Protein AF-A0A537VQS7-F1 (afdb_monomer_lite)

Foldseek 3Di:
DDDDPCQKDKDKDWDWAQDPPDHDIDIDIDIDMDGHADKAWDADAFDPDDQDQQCQQVVQQVLCLLQVFGDDDGSVLLVLQQVDKFACQQLCVQVVNDDLCCQAPPKDALLSSLQSQLVRLVVVVDPSSPSNSVSSNVVSVTGDRQQIAGLNLAEDEPPSDCVNRSGDMDGRSVVSQLSSCRSSDFDKGWGWGPRDDVQWPTKIKIKGFAGGWHIYMDHAPDPDHTKHTKMKMKMWTWGFDPPCDPNWGKIFIWIKIKTFSMKTWGWHDWAQDPPNVPTDTDIDMDGDDMDMDTADFDPCLRRYNVDDTPGDHDRGMDTPPDD

Radius of gyration: 26.55 Å; chains: 1; bounding box: 77×51×92 Å

pLDDT: mean 82.24, std 11.41, range [41.5, 97.06]

Structure (mmCIF, N/CA/C/O backbone):
data_AF-A0A537VQS7-F1
#
_entry.id   AF-A0A537VQS7-F1
#
loop_
_atom_site.group_PDB
_atom_site.id
_atom_site.type_symbol
_atom_site.label_atom_id
_atom_site.label_alt_id
_atom_site.label_comp_id
_atom_site.label_asym_id
_atom_site.label_entity_id
_atom_site.label_seq_id
_atom_site.pdbx_PDB_ins_code
_atom_site.Cartn_x
_atom_site.Cartn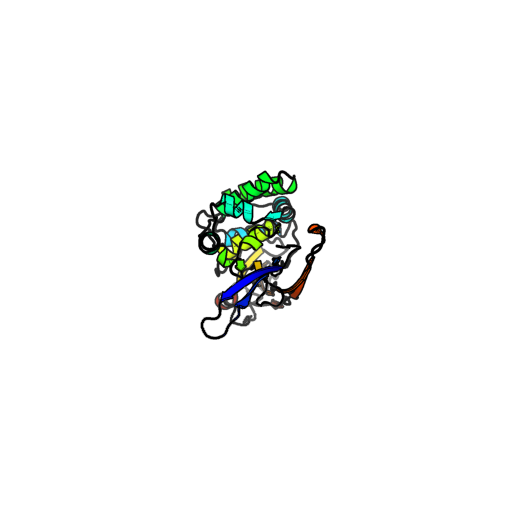_y
_atom_site.Cartn_z
_atom_site.occupancy
_atom_site.B_iso_or_equiv
_atom_site.auth_seq_id
_atom_site.auth_comp_id
_atom_site.auth_asym_id
_atom_site.auth_atom_id
_atom_site.pdbx_PDB_model_num
ATOM 1 N N . MET A 1 1 ? 4.568 -0.032 -19.272 1.00 55.72 1 MET A N 1
ATOM 2 C CA . MET A 1 1 ? 4.715 -0.941 -20.436 1.00 55.72 1 MET A CA 1
ATOM 3 C C . MET A 1 1 ? 5.999 -0.586 -21.154 1.00 55.72 1 MET A C 1
ATOM 5 O O . MET A 1 1 ? 6.224 0.598 -21.378 1.00 55.72 1 MET A O 1
ATOM 9 N N . ASN A 1 2 ? 6.822 -1.573 -21.506 1.00 57.06 2 ASN A N 1
ATOM 10 C CA . ASN A 1 2 ? 8.014 -1.351 -22.325 1.00 57.06 2 ASN A CA 1
ATOM 11 C C . ASN A 1 2 ? 7.746 -1.892 -23.741 1.00 57.06 2 ASN A C 1
ATOM 13 O O . ASN A 1 2 ? 7.703 -3.104 -23.936 1.00 57.06 2 ASN A O 1
ATOM 17 N N . CYS A 1 3 ? 7.482 -0.997 -24.697 1.00 57.28 3 CYS A N 1
ATOM 18 C CA . CYS A 1 3 ? 7.098 -1.335 -26.071 1.00 57.28 3 CYS A CA 1
ATOM 19 C C . CYS A 1 3 ? 8.111 -0.744 -27.065 1.00 57.28 3 CYS A C 1
ATOM 21 O O . CYS A 1 3 ? 8.304 0.470 -27.099 1.00 57.28 3 CYS A O 1
ATOM 23 N N . SER A 1 4 ? 8.720 -1.596 -27.898 1.00 57.72 4 SER A N 1
ATOM 24 C CA . SER A 1 4 ? 9.584 -1.216 -29.029 1.00 57.72 4 SER A CA 1
ATOM 25 C C . SER A 1 4 ? 8.985 -1.727 -30.344 1.00 57.72 4 SER A C 1
ATOM 27 O O . SER A 1 4 ? 8.456 -2.836 -30.389 1.00 57.72 4 SER A O 1
ATOM 29 N N . LEU A 1 5 ? 9.082 -0.933 -31.419 1.00 52.31 5 LEU A N 1
ATOM 30 C CA . LEU A 1 5 ? 8.568 -1.267 -32.760 1.00 52.31 5 LEU A CA 1
ATOM 31 C C . LEU A 1 5 ? 9.431 -2.262 -33.527 1.00 52.31 5 LEU A C 1
ATOM 33 O O . LEU A 1 5 ? 8.922 -3.037 -34.330 1.00 52.31 5 LEU A O 1
ATOM 37 N N . ALA A 1 6 ? 10.732 -2.258 -33.254 1.00 56.91 6 ALA A N 1
ATOM 38 C CA . ALA A 1 6 ? 11.608 -3.357 -33.605 1.00 56.91 6 ALA A CA 1
ATOM 39 C C . ALA A 1 6 ? 11.669 -4.265 -32.378 1.00 56.91 6 ALA A C 1
ATOM 41 O O . ALA A 1 6 ? 12.432 -4.022 -31.440 1.00 56.91 6 ALA A O 1
ATOM 42 N N . ASN A 1 7 ? 10.808 -5.279 -32.356 1.00 60.41 7 ASN A N 1
ATOM 43 C CA . ASN A 1 7 ? 10.817 -6.300 -31.315 1.00 60.41 7 ASN A CA 1
ATOM 44 C C . ASN A 1 7 ? 11.848 -7.396 -31.601 1.00 60.41 7 ASN A C 1
ATOM 46 O O . ASN A 1 7 ? 12.015 -8.282 -30.774 1.00 60.41 7 ASN A O 1
ATOM 50 N N . ALA A 1 8 ? 12.530 -7.349 -32.750 1.00 63.53 8 ALA A N 1
ATOM 51 C CA . ALA A 1 8 ? 13.651 -8.216 -33.057 1.00 63.53 8 ALA A CA 1
ATOM 52 C C . ALA A 1 8 ? 14.691 -7.515 -33.942 1.00 63.53 8 ALA A C 1
ATOM 54 O O . ALA A 1 8 ? 14.353 -6.865 -34.931 1.00 63.53 8 ALA A O 1
ATOM 55 N N . VAL A 1 9 ? 15.967 -7.694 -33.612 1.00 70.62 9 VAL A N 1
ATOM 56 C CA . VAL A 1 9 ? 17.112 -7.321 -34.445 1.00 70.62 9 VAL A CA 1
ATOM 57 C C . VAL A 1 9 ? 17.801 -8.607 -34.874 1.00 70.62 9 VAL A C 1
ATOM 59 O O . VAL A 1 9 ? 18.262 -9.377 -34.034 1.00 70.62 9 VAL A O 1
ATOM 62 N N . ARG A 1 10 ? 17.877 -8.846 -36.187 1.00 81.81 10 ARG A N 1
ATOM 63 C CA . ARG A 1 10 ? 18.637 -9.957 -36.768 1.00 81.81 10 ARG A CA 1
ATOM 64 C C . ARG A 1 10 ? 19.974 -9.437 -37.284 1.00 81.81 10 ARG A C 1
ATOM 66 O O . ARG A 1 10 ? 20.008 -8.638 -38.214 1.00 81.81 10 ARG A O 1
ATOM 73 N N . ILE A 1 11 ? 21.064 -9.951 -36.731 1.00 82.62 11 ILE A N 1
ATOM 74 C CA . ILE A 1 11 ? 22.419 -9.748 -37.242 1.00 82.62 11 ILE A CA 1
ATOM 75 C C . ILE A 1 11 ? 22.793 -10.988 -38.049 1.00 82.62 11 ILE A C 1
ATOM 77 O O . ILE A 1 11 ? 22.707 -12.109 -37.549 1.00 82.62 11 ILE A O 1
ATOM 81 N N . THR A 1 12 ? 23.197 -10.791 -39.302 1.00 88.62 12 THR A N 1
ATOM 82 C CA . THR A 1 12 ? 23.741 -11.856 -40.153 1.00 88.62 12 THR A CA 1
ATOM 83 C C . THR A 1 12 ? 25.203 -11.544 -40.416 1.00 88.62 12 THR A C 1
ATOM 85 O O . THR A 1 12 ? 25.507 -10.494 -40.977 1.00 88.62 12 THR A O 1
ATOM 88 N N . ALA A 1 13 ? 26.098 -12.434 -40.002 1.00 83.75 13 ALA A N 1
ATOM 89 C CA . ALA A 1 13 ? 27.517 -12.331 -40.296 1.00 83.75 13 ALA A CA 1
ATOM 90 C C . ALA A 1 13 ? 27.892 -13.405 -41.316 1.00 83.75 13 ALA A C 1
ATOM 92 O O . ALA A 1 13 ? 27.643 -14.595 -41.122 1.00 83.75 13 ALA A O 1
ATOM 93 N N . THR A 1 14 ? 28.491 -12.974 -42.418 1.00 86.38 14 THR A N 1
ATOM 94 C CA . THR A 1 14 ? 29.025 -13.854 -43.457 1.00 86.38 14 THR A CA 1
ATOM 95 C C . THR A 1 14 ? 30.540 -13.769 -43.447 1.00 86.38 14 THR A C 1
ATOM 97 O O . THR A 1 14 ? 31.100 -12.681 -43.549 1.00 86.38 14 THR A O 1
ATOM 100 N N . SER A 1 15 ? 31.196 -14.917 -43.346 1.00 83.81 15 SER A N 1
ATOM 101 C CA . SER A 1 15 ? 32.641 -15.060 -43.480 1.00 83.81 15 SER A CA 1
ATOM 102 C C . SER A 1 15 ? 32.955 -16.086 -44.563 1.00 83.81 15 SER A C 1
ATOM 104 O O . SER A 1 15 ? 32.100 -16.880 -44.957 1.00 83.81 15 SER A O 1
ATOM 106 N N . ARG A 1 16 ? 34.184 -16.074 -45.065 1.00 79.81 16 ARG A N 1
ATOM 107 C CA . ARG A 1 16 ? 34.671 -17.053 -46.032 1.00 79.81 16 ARG A CA 1
ATOM 108 C C . ARG A 1 16 ? 35.840 -17.791 -45.399 1.00 79.81 16 ARG A C 1
ATOM 110 O O . ARG A 1 16 ? 36.760 -17.153 -44.899 1.00 79.81 16 ARG A O 1
ATOM 117 N N . SER A 1 17 ? 35.776 -19.116 -45.392 1.00 77.25 17 SER A N 1
ATOM 118 C CA . SER A 1 17 ? 36.876 -19.967 -44.945 1.00 77.25 17 SER A CA 1
ATOM 119 C C . SER A 1 17 ? 37.419 -20.720 -46.149 1.00 77.25 17 SER A C 1
ATOM 121 O O . SER A 1 17 ? 36.660 -21.332 -46.908 1.00 77.25 17 SER A O 1
ATOM 123 N N . ASP A 1 18 ? 38.730 -20.638 -46.346 1.00 76.44 18 ASP A N 1
ATOM 124 C CA . ASP A 1 18 ? 39.403 -21.392 -47.395 1.00 76.44 18 ASP A CA 1
ATOM 125 C C . ASP A 1 18 ? 39.497 -22.863 -46.987 1.00 76.44 18 ASP A C 1
ATOM 127 O O . ASP A 1 18 ? 39.880 -23.193 -45.862 1.00 76.44 18 ASP A O 1
ATOM 131 N N . ASN A 1 19 ? 39.108 -23.762 -47.893 1.00 67.81 19 ASN A N 1
ATOM 132 C CA . ASN A 1 19 ? 39.183 -25.193 -47.633 1.00 67.81 19 ASN A CA 1
ATOM 133 C C . ASN A 1 19 ? 40.637 -25.659 -47.743 1.00 67.81 19 ASN A C 1
ATOM 135 O O . ASN A 1 19 ? 41.260 -25.545 -48.795 1.00 67.81 19 ASN A O 1
ATOM 139 N N . HIS A 1 20 ? 41.154 -26.282 -46.685 1.00 74.56 20 HIS A N 1
ATOM 140 C CA . HIS A 1 20 ? 42.503 -26.857 -46.695 1.00 74.56 20 HIS A CA 1
ATOM 141 C C . HIS A 1 20 ? 42.601 -28.227 -47.389 1.00 74.56 20 HIS A C 1
ATOM 143 O O . HIS A 1 20 ? 43.706 -28.690 -47.655 1.00 74.56 20 HIS A O 1
ATOM 149 N N . PHE A 1 21 ? 41.469 -28.872 -47.697 1.00 75.88 21 PHE A N 1
ATOM 150 C CA . PHE A 1 21 ? 41.436 -30.260 -48.185 1.00 75.88 21 PHE A CA 1
ATOM 151 C C . PHE A 1 21 ? 40.841 -30.434 -49.589 1.00 75.88 21 PHE A C 1
ATOM 153 O O . PHE A 1 21 ? 41.026 -31.485 -50.197 1.00 75.88 21 PHE A O 1
ATOM 160 N N . VAL A 1 22 ? 40.134 -29.430 -50.120 1.00 75.44 22 VAL A N 1
ATOM 161 C CA . VAL A 1 22 ? 39.510 -29.472 -51.454 1.00 75.44 22 VAL A CA 1
ATOM 162 C C . VAL A 1 22 ? 39.600 -28.076 -52.081 1.00 75.44 22 VAL A C 1
ATOM 164 O O . VAL A 1 22 ? 39.281 -27.113 -51.384 1.00 75.44 22 VAL A O 1
ATOM 167 N N . PRO A 1 23 ? 39.998 -27.920 -53.360 1.00 76.25 23 PRO A N 1
ATOM 168 C CA . PRO A 1 23 ? 40.075 -26.609 -54.000 1.00 76.25 23 PRO A CA 1
ATOM 169 C C . PRO A 1 23 ? 38.731 -25.871 -53.949 1.00 76.25 23 PRO A C 1
ATOM 171 O O . PRO A 1 23 ? 37.724 -26.363 -54.456 1.00 76.25 23 PRO A O 1
ATOM 174 N N . GLY A 1 24 ? 38.716 -24.689 -53.335 1.00 75.62 24 GLY A N 1
ATOM 175 C CA . GLY A 1 24 ? 37.524 -23.853 -53.204 1.00 75.62 24 GLY A CA 1
ATOM 176 C C . GLY A 1 24 ? 37.458 -23.129 -51.860 1.00 75.62 24 GLY A C 1
ATOM 177 O O . GLY A 1 24 ? 38.276 -23.341 -50.971 1.00 75.62 24 GLY A O 1
ATOM 178 N N . SER A 1 25 ? 36.459 -22.265 -51.710 1.00 76.00 25 SER A N 1
ATOM 179 C CA . SER A 1 25 ? 36.175 -21.550 -50.463 1.00 76.00 25 SER A CA 1
ATOM 180 C C . SER A 1 25 ? 34.740 -21.826 -50.034 1.00 76.00 25 SER A C 1
ATOM 182 O O . SER A 1 25 ? 33.834 -21.863 -50.870 1.00 76.00 25 SER A O 1
ATOM 184 N N . VAL A 1 26 ? 34.527 -22.020 -48.733 1.00 78.69 26 VAL A N 1
ATOM 185 C CA . VAL A 1 26 ? 33.202 -22.256 -48.151 1.00 78.69 26 VAL A CA 1
ATOM 186 C C . VAL A 1 26 ? 32.733 -20.971 -47.478 1.00 78.69 26 VAL A C 1
ATOM 188 O O . VAL A 1 26 ? 33.440 -20.378 -46.662 1.00 78.69 26 VAL A O 1
ATOM 191 N N . GLY A 1 27 ? 31.536 -20.515 -47.841 1.00 82.94 27 GLY A N 1
ATOM 192 C CA . GLY A 1 27 ? 30.873 -19.418 -47.146 1.00 82.94 27 GLY A CA 1
ATOM 193 C C . GLY A 1 27 ? 30.304 -19.905 -45.816 1.00 82.94 27 GLY A C 1
ATOM 194 O O . GLY A 1 27 ? 29.499 -20.832 -45.788 1.00 82.94 27 GLY A O 1
ATOM 195 N N . LEU A 1 28 ? 30.701 -19.272 -44.718 1.00 81.50 28 LEU A N 1
ATOM 196 C CA . LEU A 1 28 ? 30.125 -19.466 -43.394 1.00 81.50 28 LEU A CA 1
ATOM 197 C C . LEU A 1 28 ? 29.130 -18.338 -43.139 1.00 81.50 28 LEU A C 1
ATOM 199 O O . LEU A 1 28 ? 29.481 -17.165 -43.234 1.00 81.50 28 LEU A O 1
ATOM 203 N N . THR A 1 29 ? 27.891 -18.686 -42.806 1.00 84.31 29 THR A N 1
ATOM 204 C CA . THR A 1 29 ? 26.874 -17.710 -42.400 1.00 84.31 29 THR A CA 1
ATOM 205 C C . THR A 1 29 ? 26.460 -18.010 -40.972 1.00 84.31 29 THR A C 1
ATOM 207 O O . THR A 1 29 ? 26.007 -19.116 -40.686 1.00 84.31 29 THR A O 1
ATOM 210 N N . THR A 1 30 ? 26.593 -17.034 -40.080 1.00 81.94 30 THR A N 1
ATOM 211 C CA . THR A 1 30 ? 26.040 -17.094 -38.726 1.00 81.94 30 THR A CA 1
ATOM 212 C C . THR A 1 30 ? 24.947 -16.045 -38.582 1.00 81.94 30 THR A C 1
ATOM 214 O O . THR A 1 30 ? 24.999 -14.962 -39.169 1.00 81.94 30 THR A O 1
ATOM 217 N N . GLN A 1 31 ? 23.906 -16.389 -37.833 1.00 82.88 31 GLN A N 1
ATOM 218 C CA . GLN A 1 31 ? 22.789 -15.496 -37.556 1.00 82.88 31 GLN A CA 1
ATOM 219 C C . GLN A 1 31 ? 22.594 -15.417 -36.047 1.00 82.88 31 GLN A C 1
ATOM 221 O O . GLN A 1 31 ? 22.611 -16.440 -35.366 1.00 82.88 31 GLN A O 1
ATOM 226 N N . SER A 1 32 ? 22.396 -14.204 -35.540 1.00 69.12 32 SER A N 1
ATOM 227 C CA . SER A 1 32 ? 21.956 -13.949 -34.170 1.00 69.12 32 SER A CA 1
ATOM 228 C C . SER A 1 32 ? 20.710 -13.076 -34.215 1.00 69.12 32 SER A C 1
ATOM 230 O O . SER A 1 32 ? 20.635 -12.138 -35.012 1.00 69.12 32 SER A O 1
ATOM 232 N N . VAL A 1 33 ? 19.713 -13.401 -33.397 1.00 75.94 33 VAL A N 1
ATOM 233 C CA . VAL A 1 33 ? 18.477 -12.626 -33.275 1.00 75.94 33 VAL A CA 1
ATOM 234 C C . VAL A 1 33 ? 18.325 -12.216 -31.818 1.00 75.94 33 VAL A C 1
ATOM 236 O O . VAL A 1 33 ? 18.243 -13.075 -30.946 1.00 75.94 33 VAL A O 1
ATOM 239 N N . ALA A 1 34 ? 18.285 -10.913 -31.557 1.00 62.38 34 ALA A N 1
ATOM 240 C CA . ALA A 1 34 ? 17.895 -10.367 -30.262 1.00 62.38 34 ALA A CA 1
ATOM 241 C C . ALA A 1 34 ? 16.427 -9.948 -30.345 1.00 62.38 34 ALA A C 1
ATOM 243 O O . ALA A 1 34 ? 16.080 -9.235 -31.282 1.00 62.38 34 ALA A O 1
ATOM 244 N N . MET A 1 35 ? 15.579 -10.373 -29.404 1.00 63.81 35 MET A N 1
ATOM 245 C CA . MET A 1 35 ? 14.168 -9.975 -29.354 1.00 63.81 35 MET A CA 1
ATOM 246 C C . MET A 1 35 ? 13.826 -9.266 -28.041 1.00 63.81 35 MET A C 1
ATOM 248 O O . MET A 1 35 ? 14.390 -9.585 -26.996 1.00 63.81 35 MET A O 1
ATOM 252 N N . VAL A 1 36 ? 12.888 -8.321 -28.100 1.00 64.75 36 VAL A N 1
ATOM 253 C CA . VAL A 1 36 ? 12.273 -7.682 -26.934 1.00 64.75 36 VAL A CA 1
ATOM 254 C C . VAL A 1 36 ? 10.872 -8.259 -26.788 1.00 64.75 36 VAL A C 1
ATOM 256 O O . VAL A 1 36 ? 9.992 -7.970 -27.598 1.00 64.75 36 VAL A O 1
ATOM 259 N N . ASP A 1 37 ? 10.674 -9.088 -25.766 1.00 69.12 37 ASP A N 1
ATOM 260 C CA . ASP A 1 37 ? 9.341 -9.581 -25.427 1.00 69.12 37 ASP A CA 1
ATOM 261 C C . ASP A 1 37 ? 8.533 -8.495 -24.710 1.00 69.12 37 ASP A C 1
ATOM 263 O O . ASP A 1 37 ? 9.069 -7.834 -23.811 1.00 69.12 37 ASP A O 1
ATOM 267 N N . PRO A 1 38 ? 7.248 -8.319 -25.064 1.00 71.38 38 PRO A N 1
ATOM 268 C CA . PRO A 1 38 ? 6.399 -7.336 -24.417 1.00 71.38 38 PRO A CA 1
ATOM 269 C C . PRO A 1 38 ? 6.198 -7.703 -22.943 1.00 71.38 38 PRO A C 1
ATOM 271 O O . PRO A 1 38 ? 5.774 -8.810 -22.604 1.00 71.38 38 PRO A O 1
ATOM 274 N N . GLN A 1 39 ? 6.508 -6.750 -22.066 1.00 76.94 39 GLN A N 1
ATOM 275 C CA . GLN A 1 39 ? 6.343 -6.872 -20.620 1.00 76.94 39 GLN A CA 1
ATOM 276 C C . GLN A 1 39 ? 5.462 -5.744 -20.093 1.00 76.94 39 GLN A C 1
ATOM 278 O O . GLN A 1 39 ? 5.541 -4.590 -20.544 1.00 76.94 39 GLN A O 1
ATOM 283 N N . ALA A 1 40 ? 4.646 -6.076 -19.099 1.00 80.62 40 ALA A N 1
ATOM 284 C CA . ALA A 1 40 ? 3.816 -5.116 -18.400 1.00 80.62 40 ALA A CA 1
ATOM 285 C C . ALA A 1 40 ? 3.988 -5.252 -16.893 1.00 80.62 40 ALA A C 1
ATOM 287 O O . ALA A 1 40 ? 4.077 -6.354 -16.358 1.00 80.62 40 ALA A O 1
ATOM 288 N N . THR A 1 41 ? 3.993 -4.097 -16.237 1.00 83.69 41 THR A N 1
ATOM 289 C CA . THR A 1 41 ? 3.879 -3.985 -1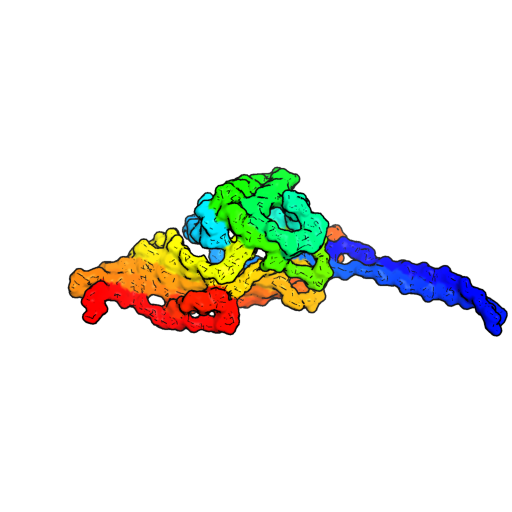4.791 1.00 83.69 41 THR A CA 1
ATOM 290 C C . THR A 1 41 ? 2.495 -3.461 -14.470 1.00 83.69 41 THR A C 1
ATOM 292 O O . THR A 1 41 ? 2.081 -2.451 -15.048 1.00 83.69 41 THR A O 1
ATOM 295 N N . TYR A 1 42 ? 1.795 -4.137 -13.572 1.00 83.75 42 TYR A N 1
ATOM 296 C CA . TYR A 1 42 ? 0.465 -3.750 -13.129 1.00 83.75 42 TYR A CA 1
ATOM 297 C C . TYR A 1 42 ? 0.267 -4.136 -11.664 1.00 83.75 42 TYR A C 1
ATOM 299 O O . TYR A 1 42 ? 0.855 -5.096 -11.164 1.00 83.75 42 TYR A O 1
ATOM 307 N N . SER A 1 43 ? -0.564 -3.359 -10.984 1.00 85.06 43 SER A N 1
ATOM 308 C CA . SER A 1 43 ? -1.205 -3.741 -9.732 1.00 85.06 43 SER A CA 1
ATOM 309 C C . SER A 1 43 ? -2.670 -4.047 -10.007 1.00 85.06 43 SER A C 1
ATOM 311 O O . SER A 1 43 ? -3.236 -3.637 -11.026 1.00 85.06 43 SER A O 1
ATOM 313 N N . ILE A 1 44 ? -3.287 -4.775 -9.087 1.00 82.44 44 ILE A N 1
ATOM 314 C CA . ILE A 1 44 ? -4.737 -4.861 -9.006 1.00 82.44 44 ILE A CA 1
ATOM 315 C C . ILE A 1 44 ? -5.162 -4.358 -7.635 1.00 82.44 44 ILE A C 1
ATOM 317 O O . ILE A 1 44 ? -4.519 -4.668 -6.637 1.00 82.44 44 ILE A O 1
ATOM 321 N N . GLY A 1 45 ? -6.245 -3.585 -7.608 1.00 75.12 45 GLY A N 1
ATOM 322 C CA . GLY A 1 45 ? -6.808 -3.014 -6.392 1.00 75.12 45 GLY A CA 1
ATOM 323 C C . GLY A 1 45 ? -8.201 -3.571 -6.115 1.00 75.12 45 GLY A C 1
ATOM 324 O O . GLY A 1 45 ? -9.031 -3.689 -7.019 1.00 75.12 45 GLY A O 1
ATOM 325 N N . SER A 1 46 ? -8.487 -3.871 -4.850 1.00 69.69 46 SER A N 1
ATOM 326 C CA . SER A 1 46 ? -9.813 -4.260 -4.360 1.00 69.69 46 SER A CA 1
ATOM 327 C C . SER A 1 46 ? -10.329 -3.199 -3.396 1.00 69.69 46 SER A C 1
ATOM 329 O O . SER A 1 46 ? -9.672 -2.879 -2.404 1.00 69.69 46 SER A O 1
ATOM 331 N N . LYS A 1 47 ? -11.527 -2.668 -3.646 1.00 65.94 47 LYS A N 1
ATOM 332 C CA . LYS A 1 47 ? -12.185 -1.732 -2.726 1.00 65.94 47 LYS A CA 1
ATOM 333 C C . LYS A 1 47 ? -13.250 -2.475 -1.932 1.00 65.94 47 LYS A C 1
ATOM 335 O O . LYS A 1 47 ? -14.282 -2.835 -2.485 1.00 65.94 47 LYS A O 1
ATOM 340 N N . LEU A 1 48 ? -12.989 -2.701 -0.644 1.00 60.78 48 LEU A N 1
ATOM 341 C CA . LEU A 1 48 ? -13.950 -3.341 0.260 1.00 60.78 48 LEU A CA 1
ATOM 342 C C . LEU A 1 48 ? -14.972 -2.339 0.823 1.00 60.78 48 LEU A C 1
ATOM 344 O O . LEU A 1 48 ? -16.126 -2.692 1.041 1.00 60.78 48 LEU A O 1
ATOM 348 N N . VAL A 1 49 ? -14.554 -1.089 1.050 1.00 65.50 49 VAL A N 1
ATOM 349 C CA . VAL A 1 49 ? -15.378 -0.034 1.658 1.00 65.50 49 VAL A CA 1
ATOM 350 C C . VAL A 1 49 ? -15.183 1.278 0.894 1.00 65.50 49 VAL A C 1
ATOM 352 O O . VAL A 1 49 ? -14.075 1.586 0.448 1.00 65.50 49 VAL A O 1
ATOM 355 N N . ALA A 1 50 ? -16.258 2.048 0.724 1.00 73.31 50 ALA A N 1
ATOM 356 C CA . ALA A 1 50 ? -16.192 3.377 0.127 1.00 73.31 50 ALA A CA 1
ATOM 357 C C . ALA A 1 50 ? -15.489 4.384 1.060 1.00 73.31 50 ALA A C 1
ATOM 359 O O . ALA A 1 50 ? -15.580 4.304 2.286 1.00 73.31 50 ALA A O 1
ATOM 360 N N . LEU A 1 51 ? -14.784 5.351 0.470 1.00 77.12 51 LEU A N 1
ATOM 361 C CA . LEU A 1 51 ? -14.172 6.450 1.215 1.00 77.12 51 LEU A CA 1
ATOM 362 C C . LEU A 1 51 ? -15.230 7.512 1.521 1.00 77.12 51 LEU A C 1
ATOM 364 O O . LEU A 1 51 ? -15.718 8.185 0.613 1.00 77.12 51 LEU A O 1
ATOM 368 N N . ASP A 1 52 ? -15.542 7.683 2.799 1.00 80.75 52 ASP A N 1
ATOM 369 C CA . ASP A 1 52 ? -16.463 8.692 3.302 1.00 80.75 52 ASP A CA 1
ATOM 370 C C . ASP A 1 52 ? -15.986 9.245 4.661 1.00 80.75 52 ASP A C 1
ATOM 372 O O . ASP A 1 52 ? -14.920 8.896 5.191 1.00 80.75 52 ASP A O 1
ATOM 376 N N . SER A 1 53 ? -16.750 10.186 5.217 1.00 76.19 53 SER A N 1
ATOM 377 C CA . SER A 1 53 ? -16.414 10.846 6.481 1.00 76.19 53 SER A CA 1
ATOM 378 C C . SER A 1 53 ? -16.497 9.913 7.692 1.00 76.19 53 SER A C 1
ATOM 380 O O . SER A 1 53 ? -15.845 10.181 8.699 1.00 76.19 53 SER A O 1
ATOM 382 N N . THR A 1 54 ? -17.249 8.817 7.598 1.00 81.00 54 THR A N 1
ATOM 383 C CA . THR A 1 54 ? -17.388 7.801 8.649 1.00 81.00 54 THR A CA 1
ATOM 384 C C . THR A 1 54 ? -16.282 6.747 8.585 1.00 81.00 54 THR A C 1
ATOM 386 O O . THR A 1 54 ? -15.890 6.207 9.618 1.00 81.00 54 THR A O 1
ATOM 389 N N . THR A 1 55 ? -15.707 6.503 7.403 1.00 81.50 55 THR A N 1
ATOM 390 C CA . THR A 1 55 ? -14.640 5.510 7.199 1.00 81.50 55 THR A CA 1
ATOM 391 C C . THR A 1 55 ? -13.239 6.089 7.373 1.00 81.50 55 THR A C 1
ATOM 393 O O . THR A 1 55 ? -12.327 5.369 7.782 1.00 81.50 55 THR A O 1
ATOM 396 N N . SER A 1 56 ? -13.053 7.397 7.167 1.00 84.44 56 SER A N 1
ATOM 397 C CA . SER A 1 56 ? -11.753 8.069 7.351 1.00 84.44 56 SER A CA 1
ATOM 398 C C . SER A 1 56 ? -11.148 7.879 8.761 1.00 84.44 56 SER A C 1
ATOM 400 O O . SER A 1 56 ? -9.956 7.575 8.859 1.00 84.44 56 SER A O 1
ATOM 402 N N . PRO A 1 57 ? -11.920 7.974 9.867 1.00 86.31 57 PRO A N 1
ATOM 403 C CA . PRO A 1 57 ? -11.412 7.673 11.208 1.00 86.31 57 PRO A CA 1
ATOM 404 C C . PRO A 1 57 ? -11.005 6.206 11.403 1.00 86.31 57 PRO A C 1
ATOM 406 O O . PRO A 1 57 ? -10.040 5.926 12.111 1.00 86.31 57 PRO A O 1
ATOM 409 N N . ILE A 1 58 ? -11.707 5.266 10.760 1.00 87.19 58 ILE A N 1
ATOM 410 C CA . ILE A 1 58 ? -11.367 3.837 10.807 1.00 87.19 58 ILE A CA 1
ATOM 411 C C . ILE A 1 58 ? -10.037 3.601 10.081 1.00 87.19 58 ILE A C 1
ATOM 413 O O . ILE A 1 58 ? -9.164 2.921 10.617 1.00 87.19 58 ILE A O 1
ATOM 417 N N . LEU A 1 59 ? -9.842 4.218 8.911 1.00 88.56 59 LEU A N 1
ATOM 418 C CA . LEU A 1 59 ? -8.577 4.158 8.170 1.00 88.56 59 LEU A CA 1
ATOM 419 C C . LEU A 1 59 ? -7.409 4.736 8.973 1.00 88.56 59 LEU A C 1
ATOM 421 O O . LEU A 1 59 ? -6.336 4.140 8.988 1.00 88.56 59 LEU A O 1
ATOM 425 N N . ASN A 1 60 ? -7.626 5.829 9.710 1.00 91.31 60 ASN A N 1
ATOM 426 C CA . ASN A 1 60 ? -6.619 6.364 10.629 1.00 91.31 60 ASN A CA 1
ATOM 427 C C . ASN A 1 60 ? -6.238 5.344 11.710 1.00 91.31 60 ASN A C 1
ATOM 429 O O . ASN A 1 60 ? -5.052 5.176 11.986 1.00 91.31 60 ASN A O 1
ATOM 433 N N . SER A 1 61 ? -7.210 4.632 12.294 1.00 90.50 61 SER A N 1
ATOM 434 C CA . SER A 1 61 ? -6.931 3.559 13.259 1.00 90.50 61 SER A CA 1
ATOM 435 C C . SER A 1 61 ? -6.144 2.407 12.631 1.00 90.50 61 SER A C 1
ATOM 437 O O . SER A 1 61 ? -5.205 1.912 13.253 1.00 90.50 61 SER A O 1
ATOM 439 N N . VAL A 1 62 ? -6.486 2.000 11.403 1.00 89.88 62 VAL A N 1
ATOM 440 C CA . VAL A 1 62 ? -5.768 0.944 10.670 1.00 89.88 62 VAL A CA 1
ATOM 441 C C . VAL A 1 62 ? -4.329 1.363 10.376 1.00 89.88 62 VAL A C 1
ATOM 443 O O . VAL A 1 62 ? -3.401 0.648 10.751 1.00 89.88 62 VAL A O 1
ATOM 446 N N . LEU A 1 63 ? -4.125 2.541 9.778 1.00 91.19 63 LEU A N 1
ATOM 447 C CA . LEU A 1 63 ? -2.789 3.066 9.487 1.00 91.19 63 LEU A CA 1
ATOM 448 C C . LEU A 1 63 ? -1.980 3.277 10.765 1.00 91.19 63 LEU A C 1
ATOM 450 O O . LEU A 1 63 ? -0.796 2.965 10.782 1.00 91.19 63 LEU A O 1
ATOM 454 N N . LYS A 1 64 ? -2.609 3.729 11.854 1.00 91.56 64 LYS A N 1
ATOM 455 C CA . LYS A 1 64 ? -1.962 3.806 13.167 1.00 91.56 64 LYS A CA 1
ATOM 456 C C . LYS A 1 64 ? -1.473 2.441 13.640 1.00 91.56 64 LYS A C 1
ATOM 458 O O . LYS A 1 64 ? -0.352 2.340 14.130 1.00 91.56 64 LYS A O 1
ATOM 463 N N . GLY A 1 65 ? -2.304 1.409 13.503 1.00 89.06 65 GLY A N 1
ATOM 464 C CA . GLY A 1 65 ? -1.942 0.038 13.849 1.00 89.06 65 GLY A CA 1
ATOM 465 C C . GLY A 1 65 ? -0.750 -0.473 13.042 1.00 89.06 65 GLY A C 1
ATOM 466 O O . GLY A 1 65 ? 0.181 -1.023 13.616 1.00 89.06 65 GLY A O 1
ATOM 467 N N . MET A 1 66 ? -0.756 -0.236 11.728 1.00 90.31 66 MET A N 1
ATOM 468 C CA . MET A 1 66 ? 0.293 -0.711 10.820 1.00 90.31 66 MET A CA 1
ATOM 469 C C . MET A 1 66 ? 1.606 0.076 10.928 1.00 90.31 66 MET A C 1
ATOM 471 O O . MET A 1 66 ? 2.687 -0.493 10.803 1.00 90.31 66 MET A O 1
ATOM 475 N N . LEU A 1 67 ? 1.518 1.393 11.132 1.00 91.19 67 LEU A N 1
ATOM 476 C CA . LEU A 1 67 ? 2.656 2.320 11.107 1.00 91.19 67 LEU A CA 1
ATOM 477 C C . LEU A 1 67 ? 3.176 2.676 12.504 1.00 91.19 67 LEU A C 1
ATOM 479 O O . LEU A 1 67 ? 4.094 3.486 12.616 1.00 91.19 67 LEU A O 1
ATOM 483 N N . GLY A 1 68 ? 2.581 2.113 13.558 1.00 86.38 68 GLY A N 1
ATOM 484 C CA . GLY A 1 68 ? 3.043 2.222 14.944 1.00 86.38 68 GLY A CA 1
ATOM 485 C C . GLY A 1 68 ? 2.837 3.584 15.616 1.00 86.38 68 GLY A C 1
ATOM 486 O O . GLY A 1 68 ? 3.223 3.757 16.768 1.00 86.38 68 GLY A O 1
ATOM 487 N N . SER A 1 69 ? 2.228 4.564 14.942 1.00 87.44 69 SER A N 1
ATOM 488 C CA . SER A 1 69 ? 2.072 5.926 15.465 1.00 87.44 69 SER A CA 1
ATOM 489 C C . SER A 1 69 ? 0.775 6.588 14.990 1.00 87.44 69 SER A C 1
ATOM 491 O O . SER A 1 69 ? 0.118 6.121 14.064 1.00 87.44 69 SER A O 1
ATOM 493 N N . SER A 1 70 ? 0.344 7.648 15.676 1.00 86.44 70 SER A N 1
ATOM 494 C CA . SER A 1 70 ? -0.960 8.284 15.460 1.00 86.44 70 SER A CA 1
ATOM 495 C C . SER A 1 70 ? -1.051 8.975 14.099 1.00 86.44 70 SER A C 1
ATOM 497 O O . SER A 1 70 ? -0.434 10.017 13.884 1.00 86.44 70 SER A O 1
ATOM 499 N N . VAL A 1 71 ? -1.894 8.432 13.219 1.00 89.62 71 VAL A N 1
ATOM 500 C CA . VAL A 1 71 ? -2.218 9.009 11.910 1.00 89.62 71 VAL A CA 1
ATOM 501 C C . VAL A 1 71 ? -3.498 9.837 12.006 1.00 89.62 71 VAL A C 1
ATOM 503 O O . VAL A 1 71 ? -4.510 9.362 12.516 1.00 89.62 71 VAL A O 1
ATOM 506 N N . ASN A 1 72 ? -3.461 11.076 11.515 1.00 90.12 72 ASN A N 1
ATOM 507 C CA . ASN A 1 72 ? -4.590 12.010 11.561 1.00 90.12 72 ASN A CA 1
ATOM 508 C C . ASN A 1 72 ? -4.876 12.577 10.169 1.00 90.12 72 ASN A C 1
ATOM 510 O O . ASN A 1 72 ? -4.639 13.755 9.903 1.00 90.12 72 ASN A O 1
ATOM 514 N N . LEU A 1 73 ? -5.360 11.724 9.266 1.00 91.50 73 LEU A N 1
ATOM 515 C CA . LEU A 1 73 ? -5.767 12.131 7.926 1.00 91.50 73 LEU A CA 1
ATOM 516 C C . LEU A 1 73 ? -7.271 12.410 7.881 1.00 91.50 73 LEU A C 1
ATOM 518 O O . LEU A 1 73 ? -8.073 11.759 8.554 1.00 91.50 73 LEU A O 1
ATOM 522 N N . THR A 1 74 ? -7.655 13.402 7.085 1.00 91.81 74 THR A N 1
ATOM 523 C CA . THR A 1 74 ? -9.064 13.735 6.834 1.00 91.81 74 THR A CA 1
ATOM 524 C C . THR A 1 74 ? -9.566 13.012 5.584 1.00 91.81 74 THR A C 1
ATOM 526 O O . THR A 1 74 ? -8.764 12.525 4.787 1.00 91.81 74 THR A O 1
ATOM 529 N N . LEU A 1 75 ? -10.883 13.004 5.351 1.00 89.12 75 LEU A N 1
ATOM 530 C CA . LEU A 1 75 ? -11.451 12.504 4.091 1.00 89.12 75 LEU A CA 1
ATOM 531 C C . LEU A 1 75 ? -10.809 13.178 2.868 1.00 89.12 75 LEU A C 1
ATOM 533 O O . LEU A 1 75 ? -10.461 12.502 1.904 1.00 89.12 75 LEU A O 1
ATOM 537 N N . VAL A 1 76 ? -10.595 14.495 2.932 1.00 90.25 76 VAL A N 1
ATOM 538 C CA . VAL A 1 76 ? -9.947 15.265 1.859 1.00 90.25 76 VAL A CA 1
ATOM 539 C C . VAL A 1 76 ? -8.509 14.798 1.644 1.00 90.25 76 VAL A C 1
ATOM 541 O O . VAL A 1 76 ? -8.069 14.667 0.506 1.00 90.25 76 VAL A O 1
ATOM 544 N N . SER A 1 77 ? -7.784 14.486 2.723 1.00 93.00 77 SER A N 1
ATOM 545 C CA . SER A 1 77 ? -6.435 13.924 2.634 1.00 93.00 77 SER A CA 1
ATOM 546 C C . SER A 1 77 ? -6.440 12.587 1.884 1.00 93.00 77 SER A C 1
ATOM 548 O O . SER A 1 77 ? -5.656 12.414 0.956 1.00 93.00 77 SER A O 1
ATOM 550 N N . TYR A 1 78 ? -7.354 11.673 2.226 1.00 92.69 78 TYR A N 1
ATOM 551 C CA . TYR A 1 78 ? -7.486 10.381 1.542 1.00 92.69 78 TYR A CA 1
ATOM 552 C C . TYR A 1 78 ? -7.887 10.527 0.072 1.00 92.69 78 TYR A C 1
ATOM 554 O O . TYR A 1 78 ? -7.311 9.865 -0.788 1.00 92.69 78 TYR A O 1
ATOM 562 N N . GLN A 1 79 ? -8.832 11.418 -0.231 1.00 91.12 79 GLN A N 1
ATOM 563 C CA . GLN A 1 79 ? -9.242 11.706 -1.607 1.00 91.12 79 GLN A CA 1
ATOM 564 C C . GLN A 1 79 ? -8.095 12.305 -2.427 1.00 91.12 79 GLN A C 1
ATOM 566 O O . GLN A 1 79 ? -7.902 11.910 -3.572 1.00 91.12 79 GLN A O 1
ATOM 571 N N . GLY A 1 80 ? -7.297 13.199 -1.835 1.00 92.50 80 GLY A N 1
ATOM 572 C CA . GLY A 1 80 ? -6.108 13.763 -2.474 1.00 92.50 80 GLY A CA 1
ATOM 573 C C . GLY A 1 80 ? -5.055 12.702 -2.802 1.00 92.50 80 GLY A C 1
ATOM 574 O O . GLY A 1 80 ? -4.525 12.692 -3.910 1.00 92.50 80 GLY A O 1
ATOM 575 N N . LEU A 1 81 ? -4.798 11.767 -1.880 1.00 93.88 81 LEU A N 1
ATOM 576 C CA . LEU A 1 81 ? -3.884 10.643 -2.123 1.00 93.88 81 LEU A CA 1
ATOM 577 C C . LEU A 1 81 ? -4.415 9.685 -3.201 1.00 93.88 81 LEU A C 1
ATOM 579 O O . LEU A 1 81 ? -3.645 9.231 -4.039 1.00 93.88 81 LEU A O 1
ATOM 583 N N . ALA A 1 82 ? -5.718 9.397 -3.201 1.00 91.50 82 ALA A N 1
ATOM 584 C CA . ALA A 1 82 ? -6.340 8.508 -4.184 1.00 91.50 82 ALA A CA 1
ATOM 585 C C . ALA A 1 82 ? -6.450 9.132 -5.589 1.00 91.50 82 ALA A C 1
ATOM 587 O O . ALA A 1 82 ? -6.540 8.409 -6.578 1.00 91.50 82 ALA A O 1
ATOM 588 N N . ALA A 1 83 ? -6.487 10.465 -5.687 1.00 91.56 83 ALA A N 1
ATOM 589 C CA . ALA A 1 83 ? -6.569 11.184 -6.958 1.00 91.56 83 ALA A CA 1
ATOM 590 C C . ALA A 1 83 ? -5.199 11.388 -7.625 1.00 91.56 83 ALA A C 1
ATOM 592 O O . ALA A 1 83 ? -5.126 11.540 -8.845 1.00 91.56 83 ALA A O 1
ATOM 593 N N . ALA A 1 84 ? -4.121 11.419 -6.839 1.00 94.56 84 ALA A N 1
ATOM 594 C CA . ALA A 1 84 ? -2.766 11.584 -7.343 1.00 94.56 84 ALA A CA 1
ATOM 595 C C . ALA A 1 84 ? -2.137 10.241 -7.712 1.00 94.56 84 ALA A C 1
ATOM 597 O O . ALA A 1 84 ? -2.435 9.206 -7.119 1.00 94.56 84 ALA A O 1
ATOM 598 N N . THR A 1 85 ? -1.202 10.276 -8.657 1.00 93.56 85 THR A N 1
ATOM 599 C CA . THR A 1 85 ? -0.488 9.084 -9.123 1.00 93.56 85 THR A CA 1
ATOM 600 C C . THR A 1 85 ? 1.000 9.361 -9.274 1.00 93.56 85 THR A C 1
ATOM 602 O O . THR A 1 85 ? 1.378 10.440 -9.730 1.00 93.56 85 THR A O 1
ATOM 605 N N . ALA A 1 86 ? 1.845 8.382 -8.971 1.00 92.50 86 ALA A N 1
ATOM 606 C CA . ALA A 1 86 ? 3.288 8.470 -9.172 1.00 92.50 86 ALA A CA 1
ATOM 607 C C . ALA A 1 86 ? 3.832 7.240 -9.896 1.00 92.50 86 ALA A C 1
ATOM 609 O O . ALA A 1 86 ? 3.179 6.200 -9.980 1.00 92.50 86 ALA A O 1
ATOM 610 N N . THR A 1 87 ? 5.048 7.386 -10.417 1.00 91.00 87 THR A N 1
ATOM 611 C CA . THR A 1 87 ? 5.864 6.280 -10.914 1.00 91.00 87 THR A CA 1
ATOM 612 C C . THR A 1 87 ? 6.984 5.962 -9.929 1.00 91.00 87 THR A C 1
ATOM 614 O O . THR A 1 87 ? 7.468 6.845 -9.216 1.00 91.00 87 THR A O 1
ATOM 617 N N . PHE A 1 88 ? 7.415 4.702 -9.874 1.00 90.12 88 PHE A N 1
ATOM 618 C CA . PHE A 1 88 ? 8.434 4.273 -8.911 1.00 90.12 88 PHE A CA 1
ATOM 619 C C . PHE A 1 88 ? 9.849 4.763 -9.238 1.00 90.12 88 PHE A C 1
ATOM 621 O O . PHE A 1 88 ? 10.644 4.953 -8.322 1.00 90.12 88 PHE A O 1
ATOM 628 N N . GLY A 1 89 ? 10.171 5.026 -10.507 1.00 90.44 89 GLY A N 1
ATOM 629 C CA . GLY A 1 89 ? 11.514 5.437 -10.931 1.00 90.44 89 GLY A CA 1
ATOM 630 C C . GLY A 1 89 ? 12.048 6.677 -10.195 1.00 90.44 89 GLY A C 1
ATOM 631 O O . GLY A 1 89 ? 13.106 6.593 -9.562 1.00 90.44 89 GLY A O 1
ATOM 632 N N . PRO A 1 90 ? 11.327 7.817 -10.203 1.00 93.12 90 PRO A N 1
ATOM 633 C CA . PRO A 1 90 ? 11.723 9.003 -9.440 1.00 93.12 90 PRO A CA 1
ATOM 634 C C . PRO A 1 90 ? 11.816 8.753 -7.928 1.00 93.12 90 PRO A C 1
ATOM 636 O O . PRO A 1 90 ? 12.672 9.324 -7.258 1.00 93.12 90 PRO A O 1
ATOM 639 N N . ILE A 1 91 ? 10.975 7.870 -7.386 1.00 94.56 91 ILE A N 1
ATOM 640 C CA . ILE A 1 91 ? 10.949 7.540 -5.954 1.00 94.56 91 ILE A CA 1
ATOM 641 C C . ILE A 1 91 ? 12.203 6.756 -5.570 1.00 94.56 91 ILE A C 1
ATOM 643 O O . ILE A 1 91 ? 12.891 7.127 -4.624 1.00 94.56 91 ILE A O 1
ATOM 647 N N . TRP A 1 92 ? 12.546 5.713 -6.326 1.00 93.88 92 TRP A N 1
ATOM 648 C CA . TRP A 1 92 ? 13.783 4.955 -6.137 1.00 93.88 92 TRP A CA 1
ATOM 649 C C . TRP A 1 92 ? 15.018 5.836 -6.294 1.00 93.88 92 TRP A C 1
ATOM 651 O O . TRP A 1 92 ? 15.928 5.751 -5.475 1.00 93.88 92 TRP A O 1
ATOM 661 N N . THR A 1 93 ? 15.003 6.751 -7.267 1.00 93.44 93 THR A N 1
ATOM 662 C CA . THR A 1 93 ? 16.069 7.748 -7.445 1.00 93.44 93 THR A CA 1
ATOM 663 C C . THR A 1 93 ? 16.224 8.625 -6.200 1.00 93.44 93 THR A C 1
ATOM 665 O O . THR A 1 93 ? 17.329 8.757 -5.680 1.00 93.44 93 THR A O 1
ATOM 668 N N . ASN A 1 94 ? 15.121 9.155 -5.660 1.00 94.69 94 ASN A N 1
ATOM 669 C CA . ASN A 1 94 ? 15.123 9.955 -4.429 1.00 94.69 94 ASN A CA 1
ATOM 670 C C . ASN A 1 94 ? 15.550 9.153 -3.184 1.00 94.69 94 ASN A C 1
ATOM 672 O O . ASN A 1 94 ? 16.043 9.734 -2.221 1.00 94.69 94 ASN A O 1
ATOM 676 N N . LEU A 1 95 ? 15.377 7.828 -3.198 1.00 95.12 95 LEU A N 1
ATOM 677 C CA . LEU A 1 95 ? 15.845 6.909 -2.155 1.00 95.12 95 LEU A CA 1
ATOM 678 C C . LEU A 1 95 ? 17.300 6.443 -2.360 1.00 95.12 95 LEU A C 1
ATOM 680 O O . LEU A 1 95 ? 17.827 5.729 -1.509 1.00 95.12 95 LEU A O 1
ATOM 684 N N . GLY A 1 96 ? 17.952 6.821 -3.465 1.00 93.69 96 GLY A N 1
ATOM 685 C CA . GLY A 1 96 ? 19.308 6.379 -3.804 1.00 93.69 96 GLY A CA 1
ATOM 686 C C . GLY A 1 96 ? 19.400 4.918 -4.265 1.00 93.69 96 GLY A C 1
ATOM 687 O O . GLY A 1 96 ? 20.466 4.311 -4.174 1.00 93.69 96 GLY A O 1
ATOM 688 N N . LEU A 1 97 ? 18.299 4.335 -4.744 1.00 91.38 97 LEU A N 1
ATOM 689 C CA . LEU A 1 97 ? 18.223 2.952 -5.217 1.00 91.38 97 LEU A CA 1
ATOM 690 C C . LEU A 1 97 ? 18.388 2.927 -6.743 1.00 91.38 97 LEU A C 1
ATOM 692 O O . LEU A 1 97 ? 17.475 3.301 -7.475 1.00 91.38 97 LEU A O 1
ATOM 696 N N . GLY A 1 98 ? 19.562 2.506 -7.223 1.00 84.25 98 GLY A N 1
ATOM 697 C CA . GLY A 1 98 ? 19.895 2.518 -8.656 1.00 84.25 98 GLY A CA 1
ATOM 698 C C . GLY A 1 98 ? 19.907 1.143 -9.328 1.00 84.25 98 GLY A C 1
ATOM 699 O O . GLY A 1 98 ? 19.839 1.056 -10.550 1.00 84.25 98 GLY A O 1
ATOM 700 N N . THR A 1 99 ? 20.004 0.064 -8.549 1.00 85.00 99 THR A N 1
ATOM 701 C CA . THR A 1 99 ? 20.098 -1.313 -9.061 1.00 85.00 99 THR A CA 1
ATOM 702 C C . THR A 1 99 ? 18.951 -2.180 -8.559 1.00 85.00 99 THR A C 1
ATOM 704 O O . THR A 1 99 ? 18.396 -1.935 -7.488 1.00 85.00 99 THR A O 1
ATOM 707 N N . THR A 1 100 ? 18.645 -3.259 -9.282 1.00 81.94 100 THR A N 1
ATOM 708 C CA . THR A 1 100 ? 17.625 -4.239 -8.882 1.00 81.94 100 THR A CA 1
ATOM 709 C C . THR A 1 100 ? 17.839 -4.795 -7.490 1.00 81.94 100 THR A C 1
ATOM 711 O O . THR A 1 100 ? 16.908 -4.843 -6.691 1.00 81.94 100 THR A O 1
ATOM 714 N N . SER A 1 101 ? 19.076 -5.184 -7.183 1.00 85.19 101 SER A N 1
ATOM 715 C CA . SER A 1 101 ? 19.406 -5.740 -5.874 1.00 85.19 101 SER A CA 1
ATOM 716 C C . SER A 1 101 ? 19.173 -4.714 -4.764 1.00 85.19 101 SER A C 1
ATOM 718 O O . SER A 1 101 ? 18.615 -5.057 -3.725 1.00 85.19 101 SER A O 1
ATOM 720 N N . GLN A 1 102 ? 19.513 -3.442 -4.999 1.00 89.38 102 GLN A N 1
ATOM 721 C CA . GLN A 1 102 ? 19.224 -2.376 -4.041 1.00 89.38 102 GLN A CA 1
ATOM 722 C C . GLN A 1 102 ? 17.720 -2.173 -3.864 1.00 89.38 102 GLN A C 1
ATOM 724 O O . GLN A 1 102 ? 17.270 -2.098 -2.727 1.00 89.38 102 GLN A O 1
ATOM 729 N N . ILE A 1 103 ? 16.941 -2.124 -4.945 1.00 89.56 103 ILE A N 1
ATOM 730 C CA . ILE A 1 103 ? 15.484 -1.950 -4.864 1.00 89.56 103 ILE A CA 1
ATOM 731 C C . ILE A 1 103 ? 14.858 -3.087 -4.050 1.00 89.56 103 ILE A C 1
ATOM 733 O O . ILE A 1 103 ? 14.120 -2.833 -3.103 1.00 89.56 103 ILE A O 1
ATOM 737 N N . LEU A 1 104 ? 15.201 -4.333 -4.374 1.00 88.88 104 LEU A N 1
ATOM 738 C CA . LEU A 1 104 ? 14.559 -5.516 -3.807 1.00 88.88 104 LEU A CA 1
ATOM 739 C C . LEU A 1 104 ? 15.006 -5.887 -2.396 1.00 88.88 104 LEU A C 1
ATOM 741 O O . LEU A 1 104 ? 14.247 -6.564 -1.714 1.00 88.88 104 LEU A O 1
ATOM 745 N N . ASN A 1 105 ? 16.204 -5.482 -1.963 1.00 90.75 105 ASN A N 1
ATOM 746 C CA . ASN A 1 105 ? 16.778 -5.934 -0.689 1.00 90.75 105 ASN A CA 1
ATOM 747 C C . ASN A 1 105 ? 17.052 -4.800 0.308 1.00 90.75 105 ASN A C 1
ATOM 749 O O . ASN A 1 105 ? 17.347 -5.071 1.472 1.00 90.75 105 ASN A O 1
ATOM 753 N N . THR A 1 106 ? 16.993 -3.531 -0.111 1.00 94.56 106 THR A N 1
ATOM 754 C CA . THR A 1 106 ? 17.249 -2.415 0.809 1.00 94.56 106 THR A CA 1
ATOM 755 C C . THR A 1 106 ? 16.020 -2.142 1.654 1.00 94.56 106 THR A C 1
ATOM 757 O O . THR A 1 106 ? 14.942 -1.844 1.142 1.00 94.56 106 THR A O 1
ATOM 760 N N . GLN A 1 107 ? 16.209 -2.176 2.968 1.00 94.81 107 GLN A N 1
ATOM 761 C CA . GLN A 1 107 ? 15.173 -1.800 3.912 1.00 94.81 107 GLN A CA 1
ATOM 762 C C . GLN A 1 107 ? 14.979 -0.275 3.911 1.00 94.81 107 GLN A C 1
ATOM 764 O O . GLN A 1 107 ? 15.897 0.485 4.226 1.00 94.81 107 GLN A O 1
ATOM 769 N N . VAL A 1 108 ? 13.767 0.170 3.591 1.00 95.94 108 VAL A N 1
ATOM 770 C CA . VAL A 1 108 ? 13.378 1.583 3.511 1.00 95.94 108 VAL A CA 1
ATOM 771 C C . VAL A 1 108 ? 12.404 1.901 4.642 1.00 95.94 108 VAL A C 1
ATOM 773 O O . VAL A 1 108 ? 11.489 1.131 4.929 1.00 95.94 108 VAL A O 1
ATOM 776 N N . THR A 1 109 ? 12.586 3.042 5.312 1.00 95.94 109 THR A N 1
ATOM 777 C CA . THR A 1 109 ? 11.598 3.519 6.291 1.00 95.94 109 THR A CA 1
ATOM 778 C C . THR A 1 109 ? 10.386 4.086 5.562 1.00 95.94 109 THR A C 1
ATOM 780 O O . THR A 1 109 ? 10.528 4.806 4.570 1.00 95.94 109 THR A O 1
ATOM 783 N N . VAL A 1 110 ? 9.182 3.838 6.078 1.00 95.38 110 VAL A N 1
ATOM 784 C CA . VAL A 1 110 ? 7.947 4.396 5.502 1.00 95.38 110 VAL A CA 1
ATOM 785 C C . VAL A 1 110 ? 8.002 5.930 5.474 1.00 95.38 110 VAL A C 1
ATOM 787 O O . VAL A 1 110 ? 7.543 6.548 4.516 1.00 95.38 110 VAL A O 1
ATOM 790 N N . LYS A 1 111 ? 8.661 6.553 6.460 1.00 95.69 111 LYS A N 1
ATOM 791 C CA . LYS A 1 111 ? 8.960 7.992 6.468 1.00 95.69 111 LYS A CA 1
ATOM 792 C C . LYS A 1 111 ? 9.768 8.437 5.243 1.00 95.69 111 LYS A C 1
ATOM 794 O O . LYS A 1 111 ? 9.376 9.387 4.568 1.00 95.69 111 LYS A O 1
ATOM 799 N N . ASN A 1 112 ? 10.884 7.767 4.946 1.00 96.50 112 ASN A N 1
ATOM 800 C CA . ASN A 1 112 ? 11.715 8.115 3.791 1.00 96.50 112 ASN A CA 1
ATOM 801 C C . ASN A 1 112 ? 10.985 7.835 2.480 1.00 96.50 112 ASN A C 1
ATOM 803 O O . ASN A 1 112 ? 11.097 8.631 1.554 1.00 96.50 112 ASN A O 1
ATOM 807 N N . PHE A 1 113 ? 10.198 6.760 2.421 1.00 96.38 113 PHE A N 1
ATOM 808 C CA . PHE A 1 113 ? 9.338 6.477 1.279 1.00 96.38 113 PHE A CA 1
ATOM 809 C C . PHE A 1 113 ? 8.321 7.601 1.038 1.00 96.38 113 PHE A C 1
ATOM 811 O O . PHE A 1 113 ? 8.265 8.131 -0.065 1.00 96.38 113 PHE A O 1
ATOM 818 N N . CYS A 1 114 ? 7.588 8.043 2.066 1.00 96.56 114 CYS A N 1
ATOM 819 C CA . CYS A 1 114 ? 6.640 9.156 1.946 1.00 96.56 114 CYS A CA 1
ATOM 820 C C . CYS A 1 114 ? 7.328 10.445 1.471 1.00 96.56 114 CYS A C 1
ATOM 822 O O . CYS A 1 114 ? 6.815 11.116 0.578 1.00 96.56 114 CYS A O 1
ATOM 824 N N . ASN A 1 115 ? 8.512 10.762 2.008 1.00 96.88 115 ASN A N 1
ATOM 825 C CA . ASN A 1 115 ? 9.291 11.930 1.588 1.00 96.88 115 ASN A CA 1
ATOM 826 C C . ASN A 1 115 ? 9.786 11.817 0.137 1.00 96.88 115 ASN A C 1
ATOM 828 O O . ASN A 1 115 ? 9.692 12.778 -0.621 1.00 96.88 115 ASN A O 1
ATOM 832 N N . ALA A 1 116 ? 10.289 10.651 -0.271 1.00 97.06 116 ALA A N 1
ATOM 833 C CA . ALA A 1 116 ? 10.753 10.407 -1.634 1.00 97.06 116 ALA A CA 1
ATOM 834 C C . ALA A 1 116 ? 9.607 10.494 -2.654 1.00 97.06 116 ALA A C 1
ATOM 836 O O . ALA A 1 116 ? 9.781 11.076 -3.728 1.00 97.06 116 ALA A O 1
ATOM 837 N N . THR A 1 117 ? 8.432 9.974 -2.293 1.00 96.69 117 THR A N 1
ATOM 838 C CA . THR A 1 117 ? 7.200 10.090 -3.081 1.00 96.69 117 THR A CA 1
ATOM 839 C C . THR A 1 117 ? 6.720 11.536 -3.150 1.00 96.69 117 THR A C 1
ATOM 841 O O . THR A 1 117 ? 6.408 12.015 -4.237 1.00 96.69 117 THR A O 1
ATOM 844 N N . ALA A 1 118 ? 6.738 12.278 -2.038 1.00 97.00 118 ALA A N 1
ATOM 845 C CA . ALA A 1 118 ? 6.397 13.699 -2.030 1.00 97.00 118 ALA A CA 1
ATOM 846 C C . ALA A 1 118 ? 7.330 14.516 -2.941 1.00 97.00 118 ALA A C 1
ATOM 848 O O . ALA A 1 118 ? 6.855 15.327 -3.731 1.00 97.00 118 ALA A O 1
ATOM 849 N N . SER A 1 119 ? 8.642 14.264 -2.901 1.00 96.69 119 SER A N 1
ATOM 850 C CA . SER A 1 119 ? 9.610 14.899 -3.805 1.00 96.69 119 SER A CA 1
ATOM 851 C C . SER A 1 119 ? 9.333 14.575 -5.275 1.00 96.69 119 SER A C 1
ATOM 853 O O . SER A 1 119 ? 9.345 15.479 -6.106 1.00 96.69 119 SER A O 1
ATOM 855 N N . ALA A 1 120 ? 9.022 13.314 -5.597 1.00 95.44 120 ALA A N 1
ATOM 856 C CA . ALA A 1 120 ? 8.666 12.906 -6.956 1.00 95.44 120 ALA A CA 1
ATOM 857 C C . ALA A 1 120 ? 7.391 13.605 -7.462 1.00 95.44 120 ALA A C 1
ATOM 859 O O . ALA A 1 120 ? 7.348 14.057 -8.603 1.00 95.44 120 ALA A O 1
ATOM 860 N N . LEU A 1 121 ? 6.368 13.726 -6.614 1.00 96.25 121 LEU A N 1
ATOM 861 C CA . LEU A 1 121 ? 5.119 14.430 -6.921 1.00 96.25 121 LEU A CA 1
ATOM 862 C C . LEU A 1 121 ? 5.331 15.942 -7.089 1.00 96.25 121 LEU A C 1
ATOM 864 O O . LEU A 1 121 ? 4.796 16.537 -8.021 1.00 96.25 121 LEU A O 1
ATOM 868 N N . ASN A 1 122 ? 6.159 16.561 -6.243 1.00 95.25 122 ASN A N 1
ATOM 869 C CA . ASN A 1 122 ? 6.513 17.976 -6.373 1.00 95.25 122 ASN A CA 1
ATOM 870 C C . ASN A 1 122 ? 7.181 18.279 -7.722 1.00 95.25 122 ASN A C 1
ATOM 872 O O . ASN A 1 122 ? 6.944 19.338 -8.295 1.00 95.25 122 ASN A O 1
ATOM 876 N N . SER A 1 123 ? 7.972 17.344 -8.259 1.00 93.44 123 SER A N 1
ATOM 877 C CA . SER A 1 123 ? 8.561 17.475 -9.596 1.00 93.44 123 SER A CA 1
ATOM 878 C C . SER A 1 123 ? 7.547 17.354 -10.741 1.00 93.44 123 SER A C 1
ATOM 880 O O . SER A 1 123 ? 7.837 17.840 -11.831 1.00 93.44 123 SER A O 1
ATOM 882 N N . GLN A 1 124 ? 6.377 16.736 -10.527 1.00 92.88 124 GLN A N 1
ATOM 883 C CA . GLN A 1 124 ? 5.304 16.690 -11.534 1.00 92.88 124 GLN A CA 1
ATOM 884 C C . GLN A 1 124 ? 4.588 18.043 -11.657 1.00 92.88 124 GLN A C 1
ATOM 886 O O . GLN A 1 124 ? 4.245 18.465 -12.758 1.00 92.88 124 GLN A O 1
ATOM 891 N N . GLY A 1 125 ? 4.391 18.735 -10.529 1.00 88.50 125 GLY A N 1
ATOM 892 C CA . GLY A 1 125 ? 3.896 20.114 -10.481 1.00 88.50 125 GLY A CA 1
ATOM 893 C C . GLY A 1 125 ? 2.395 20.305 -10.730 1.00 88.50 125 GLY A C 1
ATOM 894 O O . GLY A 1 125 ? 1.923 21.440 -10.658 1.00 88.50 125 GLY A O 1
ATOM 895 N N . ASP A 1 126 ? 1.623 19.247 -10.995 1.00 92.88 126 ASP A N 1
ATOM 896 C CA . ASP A 1 126 ? 0.169 19.359 -11.132 1.00 92.88 126 ASP A CA 1
ATOM 897 C C . ASP A 1 126 ? -0.539 19.507 -9.762 1.00 92.88 126 ASP A C 1
ATOM 899 O O . ASP A 1 126 ? -0.024 19.049 -8.735 1.00 92.88 126 ASP A O 1
ATOM 903 N N . PRO A 1 127 ? -1.735 20.129 -9.708 1.00 91.56 127 PRO A N 1
ATOM 904 C CA . PRO A 1 127 ? -2.421 20.405 -8.444 1.00 91.56 127 PRO A CA 1
ATOM 905 C C . PRO A 1 127 ? -2.726 19.167 -7.587 1.00 91.56 127 PRO A C 1
ATOM 907 O O . PRO A 1 127 ? -2.679 19.251 -6.355 1.00 91.56 127 PRO A O 1
ATOM 910 N N . ALA A 1 128 ? -3.034 18.023 -8.211 1.00 91.75 128 ALA A N 1
ATOM 911 C CA . ALA A 1 128 ? -3.334 16.791 -7.485 1.00 91.75 128 ALA A CA 1
ATOM 912 C C . ALA A 1 128 ? -2.059 16.230 -6.840 1.00 91.75 128 ALA A C 1
ATOM 914 O O . ALA A 1 128 ? -2.058 15.926 -5.644 1.00 91.75 128 ALA A O 1
ATOM 915 N N . SER A 1 129 ? -0.954 16.199 -7.589 1.00 93.69 129 SER A N 1
ATOM 916 C CA . SER A 1 129 ? 0.367 15.803 -7.090 1.00 93.69 129 SER A CA 1
ATOM 917 C C . SER A 1 129 ? 0.857 16.688 -5.943 1.00 93.69 129 SER A C 1
ATOM 919 O O . SER A 1 129 ? 1.308 16.163 -4.927 1.00 93.69 129 SER A O 1
ATOM 921 N N . LEU A 1 130 ? 0.714 18.014 -6.039 1.00 93.75 130 LEU A N 1
ATOM 922 C CA . LEU A 1 130 ? 1.117 18.944 -4.969 1.00 93.75 130 LEU A CA 1
ATOM 923 C C . LEU A 1 130 ? 0.287 18.762 -3.687 1.00 93.75 130 LEU A C 1
ATOM 925 O O . LEU A 1 130 ? 0.815 18.805 -2.569 1.00 93.75 130 LEU A O 1
ATOM 929 N N . THR A 1 131 ? -1.015 18.506 -3.842 1.00 94.06 131 THR A N 1
ATOM 930 C CA . THR A 1 131 ? -1.905 18.200 -2.714 1.00 94.06 131 THR A CA 1
ATOM 931 C C . THR A 1 131 ? -1.473 16.904 -2.030 1.00 94.06 131 THR A C 1
ATOM 933 O O . THR A 1 131 ? -1.272 16.880 -0.813 1.00 94.06 131 THR A O 1
ATOM 936 N N . ALA A 1 132 ? -1.254 15.837 -2.802 1.00 95.38 132 ALA A N 1
ATOM 937 C CA . ALA A 1 132 ? -0.794 14.559 -2.272 1.00 95.38 132 ALA A CA 1
ATOM 938 C C . ALA A 1 132 ? 0.601 14.651 -1.632 1.00 95.38 132 ALA A C 1
ATOM 940 O O . ALA A 1 132 ? 0.811 14.076 -0.567 1.00 95.38 132 ALA A O 1
ATOM 941 N N . ALA A 1 133 ? 1.529 15.425 -2.205 1.00 96.44 133 ALA A N 1
ATOM 942 C CA . ALA A 1 133 ? 2.852 15.664 -1.628 1.00 96.44 133 ALA A CA 1
ATOM 943 C C . ALA A 1 133 ? 2.767 16.324 -0.240 1.00 96.44 133 ALA A C 1
ATOM 945 O O . ALA A 1 133 ? 3.477 15.927 0.684 1.00 96.44 133 ALA A O 1
ATOM 946 N N . THR A 1 134 ? 1.850 17.280 -0.064 1.00 95.44 134 THR A N 1
ATOM 947 C CA . THR A 1 134 ? 1.602 17.935 1.232 1.00 95.44 134 THR A CA 1
ATOM 948 C C . THR A 1 134 ? 1.059 16.946 2.268 1.00 95.44 134 THR A C 1
ATOM 950 O O . THR A 1 134 ? 1.520 16.909 3.415 1.00 95.44 134 THR A O 1
ATOM 953 N N . VAL A 1 135 ? 0.104 16.101 1.864 1.00 95.88 135 VAL A N 1
ATOM 954 C CA . VAL A 1 135 ? -0.457 15.052 2.728 1.00 95.88 135 VAL A CA 1
ATOM 955 C C . VAL A 1 135 ? 0.617 14.032 3.121 1.00 95.88 135 VAL A C 1
ATOM 957 O O . VAL A 1 135 ? 0.731 13.694 4.298 1.00 95.88 135 VAL A O 1
ATOM 960 N N . LEU A 1 136 ? 1.447 13.591 2.173 1.00 96.50 136 LEU A N 1
ATOM 961 C CA . LEU A 1 136 ? 2.570 12.686 2.431 1.00 96.50 136 LEU A CA 1
ATOM 962 C C . LEU A 1 136 ? 3.602 13.287 3.386 1.00 96.50 136 LEU A C 1
ATOM 964 O O . LEU A 1 136 ? 4.105 12.569 4.243 1.00 96.50 136 LEU A O 1
ATOM 968 N N . GLY A 1 137 ? 3.892 14.587 3.285 1.00 94.50 137 GLY A N 1
ATOM 969 C CA . GLY A 1 137 ? 4.775 15.277 4.229 1.00 94.50 137 GLY A CA 1
ATOM 970 C C . GLY A 1 137 ? 4.231 15.255 5.661 1.00 94.50 137 GLY A C 1
ATOM 971 O O . GLY A 1 137 ? 4.975 15.008 6.611 1.00 94.50 137 GLY A O 1
ATOM 972 N N . THR A 1 138 ? 2.915 15.432 5.818 1.00 93.06 138 THR A N 1
ATOM 973 C CA . THR A 1 138 ? 2.241 15.315 7.122 1.00 93.06 138 THR A CA 1
ATOM 974 C C . THR A 1 138 ? 2.292 13.878 7.640 1.00 93.06 138 THR A C 1
ATOM 976 O O . THR A 1 138 ? 2.647 13.655 8.797 1.00 93.06 138 THR A O 1
ATOM 979 N N . LEU A 1 139 ? 2.003 12.894 6.781 1.00 93.94 139 LEU A N 1
ATOM 980 C CA . LEU A 1 139 ? 2.078 11.479 7.136 1.00 93.94 139 LEU A CA 1
ATOM 981 C C . LEU A 1 139 ? 3.505 11.075 7.539 1.00 93.94 139 LEU A C 1
ATOM 983 O O . LEU A 1 139 ? 3.691 10.436 8.567 1.00 93.94 139 LEU A O 1
ATOM 987 N N . ALA A 1 140 ? 4.530 11.514 6.807 1.00 94.00 140 ALA A N 1
ATOM 988 C CA . ALA A 1 140 ? 5.934 11.240 7.118 1.00 94.00 140 ALA A CA 1
ATOM 989 C C . ALA A 1 140 ? 6.360 11.760 8.506 1.00 94.00 140 ALA A C 1
ATOM 991 O O . ALA A 1 140 ? 7.259 11.192 9.130 1.00 94.00 140 ALA A O 1
ATOM 992 N N . GLY A 1 141 ? 5.721 12.829 8.998 1.00 91.69 141 GLY A N 1
ATOM 993 C CA . GLY A 1 141 ? 5.908 13.345 10.356 1.00 91.69 141 GLY A CA 1
ATOM 994 C C . GLY A 1 141 ? 5.159 12.564 11.443 1.00 91.69 141 GLY A C 1
ATOM 995 O O . GLY A 1 141 ? 5.493 12.696 12.617 1.00 91.69 141 GLY A O 1
ATOM 996 N N . GLN A 1 142 ? 4.168 11.754 11.064 1.00 92.25 142 GLN A N 1
ATOM 997 C CA . GLN A 1 142 ? 3.303 10.992 11.969 1.00 92.25 142 GLN A CA 1
ATOM 998 C C . GLN A 1 142 ? 3.700 9.519 12.104 1.00 92.25 142 GLN A C 1
ATOM 1000 O O . GLN A 1 142 ? 3.241 8.872 13.037 1.00 92.25 142 GLN A O 1
ATOM 1005 N N . VAL A 1 143 ? 4.519 8.978 11.202 1.00 92.31 143 VAL A N 1
ATOM 1006 C CA . VAL A 1 143 ? 4.898 7.554 11.162 1.00 92.31 143 VAL A CA 1
ATOM 1007 C C . VAL A 1 143 ? 6.019 7.221 12.152 1.00 92.31 143 VAL A C 1
ATOM 1009 O O . VAL A 1 143 ? 6.934 8.024 12.345 1.00 92.31 143 VAL A O 1
ATOM 1012 N N . ASP A 1 144 ? 5.981 6.020 12.748 1.00 92.12 144 ASP A N 1
ATOM 1013 C CA . ASP A 1 144 ? 7.081 5.505 13.574 1.00 92.12 144 ASP A CA 1
ATOM 1014 C C . ASP A 1 144 ? 8.385 5.462 12.746 1.00 92.12 144 ASP A C 1
ATOM 1016 O O . ASP A 1 144 ? 8.420 4.837 11.680 1.00 92.12 144 ASP A O 1
ATOM 1020 N N . PRO A 1 145 ? 9.488 6.083 13.208 1.00 88.94 145 PRO A N 1
ATOM 1021 C CA . PRO A 1 145 ? 10.786 6.018 12.534 1.00 88.94 145 PRO A CA 1
ATOM 1022 C C . PRO A 1 145 ? 11.299 4.594 12.255 1.00 88.94 145 PRO A C 1
ATOM 1024 O O . PRO A 1 145 ? 12.132 4.409 11.363 1.00 88.94 145 PRO A O 1
ATOM 1027 N N . ASN A 1 146 ? 10.821 3.595 13.001 1.00 90.50 146 ASN A N 1
ATOM 1028 C CA . ASN A 1 146 ? 11.182 2.188 12.862 1.00 90.50 146 ASN A CA 1
ATOM 1029 C C . ASN A 1 146 ? 10.251 1.395 11.937 1.00 90.50 146 ASN A C 1
ATOM 1031 O O . ASN A 1 146 ? 10.564 0.240 11.640 1.00 90.50 146 ASN A O 1
ATOM 1035 N N . ALA A 1 147 ? 9.152 1.986 11.453 1.00 92.75 147 ALA A N 1
ATOM 1036 C CA . ALA A 1 147 ? 8.300 1.362 10.447 1.00 92.75 147 ALA A CA 1
ATOM 1037 C C . ALA A 1 147 ? 9.080 1.249 9.131 1.00 92.75 147 ALA A C 1
ATOM 1039 O O . ALA A 1 147 ? 9.393 2.248 8.472 1.00 92.75 147 ALA A O 1
ATOM 1040 N N . LYS A 1 148 ? 9.436 0.017 8.772 1.00 94.62 148 LYS A N 1
ATOM 1041 C CA . LYS A 1 148 ? 10.336 -0.299 7.666 1.00 94.62 148 LYS A CA 1
ATOM 1042 C C . LYS A 1 148 ? 9.780 -1.433 6.830 1.00 94.62 148 LYS A C 1
ATOM 1044 O O . LYS A 1 148 ? 9.218 -2.372 7.378 1.00 94.62 148 LYS A O 1
ATOM 1049 N N . PHE A 1 149 ? 10.021 -1.369 5.532 1.00 93.94 149 PHE A N 1
ATOM 1050 C CA . PHE A 1 149 ? 9.643 -2.403 4.580 1.00 93.94 149 PHE A CA 1
ATOM 1051 C C . PHE A 1 149 ? 10.729 -2.558 3.516 1.00 93.94 149 PHE A C 1
ATOM 1053 O O . PHE A 1 149 ? 11.645 -1.733 3.425 1.00 93.94 149 PHE A O 1
ATOM 1060 N N . THR A 1 150 ? 10.613 -3.601 2.705 1.00 93.25 150 THR A N 1
ATOM 1061 C CA . THR A 1 150 ? 11.454 -3.811 1.528 1.00 93.25 150 THR A CA 1
ATOM 1062 C C . THR A 1 150 ? 10.558 -3.852 0.296 1.00 93.25 150 THR A C 1
ATOM 1064 O O . THR A 1 150 ? 9.464 -4.406 0.358 1.00 93.25 150 THR A O 1
ATOM 1067 N N . PHE A 1 151 ? 10.984 -3.302 -0.846 1.00 90.12 151 PHE A N 1
ATOM 1068 C CA . PHE A 1 151 ? 10.163 -3.408 -2.061 1.00 90.12 151 PHE A CA 1
ATOM 1069 C C . PHE A 1 151 ? 9.978 -4.861 -2.510 1.00 90.12 151 PHE A C 1
ATOM 1071 O O . PHE A 1 151 ? 8.944 -5.167 -3.087 1.00 90.12 151 PHE A O 1
ATOM 1078 N N . GLY A 1 152 ? 10.915 -5.760 -2.190 1.00 88.62 152 GLY A N 1
ATOM 1079 C CA . GLY A 1 152 ? 10.749 -7.195 -2.434 1.00 88.62 152 GLY A CA 1
ATOM 1080 C C . GLY A 1 152 ? 9.588 -7.845 -1.675 1.00 88.62 152 GLY A C 1
ATOM 1081 O O . GLY A 1 152 ? 9.145 -8.910 -2.082 1.00 88.62 152 GLY A O 1
ATOM 1082 N N . ASP A 1 153 ? 9.051 -7.202 -0.631 1.00 87.44 153 ASP A N 1
ATOM 1083 C CA . ASP A 1 153 ? 7.868 -7.692 0.091 1.00 87.44 153 ASP A CA 1
ATOM 1084 C C . ASP A 1 153 ? 6.545 -7.322 -0.615 1.00 87.44 153 ASP A C 1
ATOM 1086 O O . ASP A 1 153 ? 5.492 -7.836 -0.248 1.00 87.44 153 ASP A O 1
ATOM 1090 N N . ILE A 1 154 ? 6.581 -6.401 -1.591 1.00 86.88 154 ILE A N 1
ATOM 1091 C CA . ILE A 1 154 ? 5.395 -5.834 -2.271 1.00 86.88 154 ILE A CA 1
ATOM 1092 C C . ILE A 1 154 ? 5.505 -5.818 -3.800 1.00 86.88 154 ILE A C 1
ATOM 1094 O O . ILE A 1 154 ? 4.591 -5.365 -4.490 1.00 86.88 154 ILE A O 1
ATOM 1098 N N . MET A 1 155 ? 6.633 -6.256 -4.352 1.00 86.38 155 MET A N 1
ATOM 1099 C CA . MET A 1 155 ? 6.884 -6.293 -5.788 1.00 86.38 155 MET A CA 1
ATOM 1100 C C . MET A 1 155 ? 7.486 -7.627 -6.178 1.00 86.38 155 MET A C 1
ATOM 1102 O O . MET A 1 155 ? 8.527 -8.031 -5.658 1.00 86.38 155 MET A O 1
ATOM 1106 N N . GLU A 1 156 ? 6.875 -8.246 -7.176 1.00 82.12 156 GLU A N 1
ATOM 1107 C CA . GLU A 1 156 ? 7.348 -9.479 -7.772 1.00 82.12 156 GLU A CA 1
ATOM 1108 C C . GLU A 1 156 ? 7.679 -9.264 -9.253 1.00 82.12 156 GLU A C 1
ATOM 1110 O O . GLU A 1 156 ? 6.923 -8.666 -10.025 1.00 82.12 156 GLU A O 1
ATOM 1115 N N . PHE A 1 157 ? 8.856 -9.747 -9.647 1.00 77.25 157 PHE A N 1
ATOM 1116 C CA . PHE A 1 157 ? 9.409 -9.582 -10.986 1.00 77.25 157 PHE A CA 1
ATOM 1117 C C . PHE A 1 157 ? 9.636 -10.952 -11.611 1.00 77.25 157 PHE A C 1
ATOM 1119 O O . PHE A 1 157 ? 10.639 -11.602 -11.321 1.00 77.25 157 PHE A O 1
ATOM 1126 N N . ALA A 1 158 ? 8.764 -11.372 -12.526 1.00 68.44 158 ALA A N 1
ATOM 1127 C CA . ALA A 1 158 ? 8.887 -12.672 -13.187 1.00 68.44 158 ALA A CA 1
ATOM 1128 C C . ALA A 1 158 ? 10.173 -12.797 -14.029 1.00 68.44 158 ALA A C 1
ATOM 1130 O O . ALA A 1 158 ? 10.677 -13.895 -14.252 1.00 68.44 158 ALA A O 1
ATOM 1131 N N . THR A 1 159 ? 10.712 -11.672 -14.508 1.00 60.22 159 THR A N 1
ATOM 1132 C CA . THR A 1 159 ? 11.929 -11.606 -15.335 1.00 60.22 159 THR A CA 1
ATOM 1133 C C . THR A 1 159 ? 13.147 -11.055 -14.587 1.00 60.22 159 THR A C 1
ATOM 1135 O O . THR A 1 159 ? 14.226 -10.971 -15.171 1.00 60.22 159 THR A O 1
ATOM 1138 N N . GLY A 1 160 ? 13.002 -10.675 -13.311 1.00 58.72 160 GLY A N 1
ATOM 1139 C CA . GLY A 1 160 ? 14.078 -10.084 -12.506 1.00 58.72 160 GLY A CA 1
ATOM 1140 C C . GLY A 1 160 ? 14.529 -8.675 -12.928 1.00 58.72 160 GLY A C 1
ATOM 1141 O O . GLY A 1 160 ? 15.503 -8.177 -12.366 1.00 58.72 160 GLY A O 1
ATOM 1142 N N . ASP A 1 161 ? 13.856 -8.019 -13.885 1.00 64.12 161 ASP A N 1
ATOM 1143 C CA . ASP A 1 161 ? 14.167 -6.645 -14.313 1.00 64.12 161 ASP A CA 1
ATOM 1144 C C . ASP A 1 161 ? 13.132 -5.621 -13.789 1.00 64.12 161 ASP A C 1
ATOM 1146 O O . ASP A 1 161 ? 12.019 -5.514 -14.325 1.00 64.12 161 ASP A O 1
ATOM 1150 N N . PRO A 1 162 ? 13.489 -4.809 -12.777 1.00 60.56 162 PRO A N 1
ATOM 1151 C CA . PRO A 1 162 ? 12.629 -3.781 -12.212 1.00 60.56 162 PRO A CA 1
ATOM 1152 C C . PRO A 1 162 ? 12.548 -2.518 -13.066 1.00 60.56 162 PRO A C 1
ATOM 1154 O O . PRO A 1 162 ? 11.730 -1.649 -12.764 1.00 60.56 162 PRO A O 1
ATOM 1157 N N . GLY A 1 163 ? 13.339 -2.397 -14.141 1.00 64.44 163 GLY A N 1
ATOM 1158 C CA . GLY A 1 163 ? 13.263 -1.262 -15.062 1.00 64.44 163 GLY A CA 1
ATOM 1159 C C . GLY A 1 163 ? 11.858 -1.084 -15.643 1.00 64.44 163 GLY A C 1
ATOM 1160 O O . GLY A 1 163 ? 11.382 0.038 -15.816 1.00 64.44 163 GLY A O 1
ATOM 1161 N N . SER A 1 164 ? 11.141 -2.191 -15.841 1.00 67.12 164 SER A N 1
ATOM 1162 C CA . SER A 1 164 ? 9.724 -2.199 -16.216 1.00 67.12 164 SER A CA 1
ATOM 1163 C C . SER A 1 164 ? 8.822 -1.532 -15.160 1.00 67.12 164 SER A C 1
ATOM 1165 O O . SER A 1 164 ? 8.002 -0.674 -15.510 1.00 67.12 164 SER A O 1
ATOM 1167 N N . ALA A 1 165 ? 9.038 -1.822 -13.872 1.00 74.12 165 ALA A N 1
ATOM 1168 C CA . ALA A 1 165 ? 8.258 -1.256 -12.770 1.00 74.12 165 ALA A CA 1
ATOM 1169 C C . ALA A 1 165 ? 8.620 0.185 -12.413 1.00 74.12 165 ALA A C 1
ATOM 1171 O O . ALA A 1 165 ? 7.773 0.891 -11.868 1.00 74.12 165 ALA A O 1
ATOM 1172 N N . ALA A 1 166 ? 9.804 0.678 -12.793 1.00 81.31 166 ALA A N 1
ATOM 1173 C CA . ALA A 1 166 ? 10.138 2.099 -12.652 1.00 81.31 166 ALA A CA 1
ATOM 1174 C C . ALA A 1 166 ? 9.088 3.001 -13.328 1.00 81.31 166 ALA A C 1
ATOM 1176 O O . ALA A 1 166 ? 8.829 4.115 -12.874 1.00 81.31 166 ALA A O 1
ATOM 1177 N N . THR A 1 167 ? 8.474 2.506 -14.407 1.00 76.50 167 THR A N 1
ATOM 1178 C CA . THR A 1 167 ? 7.439 3.206 -15.182 1.00 76.50 167 THR A CA 1
ATOM 1179 C C . THR A 1 167 ? 6.011 2.860 -14.762 1.00 76.50 167 THR A C 1
ATOM 1181 O O . THR A 1 167 ? 5.066 3.418 -15.320 1.00 76.50 167 THR A O 1
ATOM 1184 N N . ALA A 1 168 ? 5.831 1.944 -13.805 1.00 77.81 168 ALA A N 1
ATOM 1185 C CA . ALA A 1 168 ? 4.513 1.576 -13.315 1.00 77.81 168 ALA A CA 1
ATOM 1186 C C . ALA A 1 168 ? 3.890 2.769 -12.598 1.00 77.81 168 ALA A C 1
ATOM 1188 O O . ALA A 1 168 ? 4.505 3.359 -11.711 1.00 77.81 168 ALA A O 1
ATOM 1189 N N . LYS A 1 169 ? 2.683 3.130 -13.026 1.00 82.62 169 LYS A N 1
ATOM 1190 C CA . LYS A 1 169 ? 1.918 4.247 -12.488 1.00 82.62 169 LYS A CA 1
ATOM 1191 C C . LYS A 1 169 ? 0.907 3.708 -11.487 1.00 82.62 169 LYS A C 1
ATOM 1193 O O . LYS A 1 169 ? 0.157 2.800 -11.829 1.00 82.62 169 LYS A O 1
ATOM 1198 N N . MET A 1 170 ? 0.878 4.289 -10.296 1.00 86.31 170 MET A N 1
ATOM 1199 C CA . MET A 1 170 ? 0.011 3.854 -9.203 1.00 86.31 170 MET A CA 1
ATOM 1200 C C . MET A 1 170 ? -0.528 5.053 -8.428 1.00 86.31 170 MET A C 1
ATOM 1202 O O . MET A 1 170 ? 0.132 6.096 -8.385 1.00 86.31 170 MET A O 1
ATOM 1206 N N . ASP A 1 171 ? -1.716 4.922 -7.836 1.00 91.00 171 ASP A N 1
ATOM 1207 C CA . ASP A 1 171 ? -2.249 5.938 -6.937 1.00 91.00 171 ASP A CA 1
ATOM 1208 C C . ASP A 1 171 ? -1.512 5.969 -5.594 1.00 91.00 171 ASP A C 1
ATOM 1210 O O . ASP A 1 171 ? -1.049 4.957 -5.068 1.00 91.00 171 ASP A O 1
ATOM 1214 N N . ILE A 1 172 ? -1.379 7.164 -5.023 1.00 93.81 172 ILE A N 1
ATOM 1215 C CA . ILE A 1 172 ? -0.556 7.352 -3.823 1.00 93.81 172 ILE A CA 1
ATOM 1216 C C . ILE A 1 172 ? -1.175 6.661 -2.606 1.00 93.81 172 ILE A C 1
ATOM 1218 O O . ILE A 1 172 ? -0.448 6.207 -1.721 1.00 93.81 172 ILE A O 1
ATOM 1222 N N . LEU A 1 173 ? -2.506 6.561 -2.549 1.00 91.88 173 LEU A N 1
ATOM 1223 C CA . LEU A 1 173 ? -3.183 5.871 -1.457 1.00 91.88 173 LEU A CA 1
ATOM 1224 C C . LEU A 1 173 ? -2.848 4.372 -1.451 1.00 91.88 173 LEU A C 1
ATOM 1226 O O . LEU A 1 173 ? -2.497 3.845 -0.394 1.00 91.88 173 LEU A O 1
ATOM 1230 N N . GLU A 1 174 ? -2.895 3.711 -2.609 1.00 88.56 174 GLU A N 1
ATOM 1231 C CA . GLU A 1 174 ? -2.462 2.321 -2.776 1.00 88.56 174 GLU A CA 1
ATOM 1232 C C . GLU A 1 174 ? -0.984 2.166 -2.395 1.00 88.56 174 GLU A C 1
ATOM 1234 O O . GLU A 1 174 ? -0.656 1.325 -1.559 1.00 88.56 174 GLU A O 1
ATOM 1239 N N . MET A 1 175 ? -0.100 3.049 -2.875 1.00 91.25 175 MET A N 1
ATOM 1240 C CA . MET A 1 175 ? 1.328 3.038 -2.516 1.00 91.25 175 MET A CA 1
ATOM 1241 C C . MET A 1 175 ? 1.574 3.090 -1.002 1.00 91.25 175 MET A C 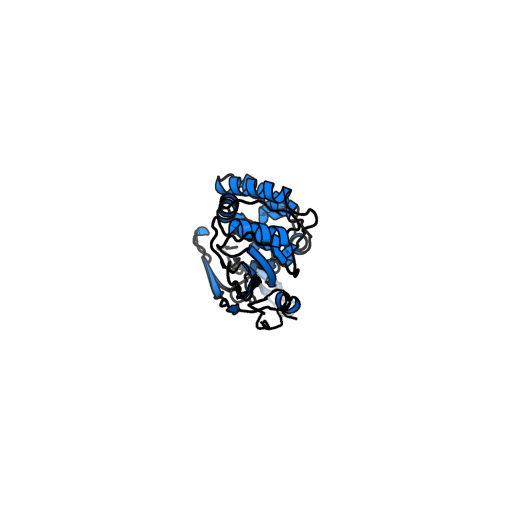1
ATOM 1243 O O . MET A 1 175 ? 2.381 2.322 -0.472 1.00 91.25 175 MET A O 1
ATOM 1247 N N . VAL A 1 176 ? 0.884 3.988 -0.294 1.00 92.50 176 VAL A N 1
ATOM 1248 C CA . VAL A 1 176 ? 0.977 4.108 1.169 1.00 92.50 176 VAL A CA 1
ATOM 1249 C C . VAL A 1 176 ? 0.407 2.868 1.855 1.00 92.50 176 VAL A C 1
ATOM 1251 O O . VAL A 1 176 ? 1.017 2.370 2.800 1.00 92.50 176 VAL A O 1
ATOM 1254 N N . GLY A 1 177 ? -0.729 2.352 1.380 1.00 90.31 177 GLY A N 1
ATOM 1255 C CA . GLY A 1 177 ? -1.360 1.147 1.916 1.00 90.31 177 GLY A CA 1
ATOM 1256 C C . GLY A 1 177 ? -0.460 -0.084 1.813 1.00 90.31 177 GLY A C 1
ATOM 1257 O O . GLY A 1 177 ? -0.291 -0.798 2.800 1.00 90.31 177 GLY A O 1
ATOM 1258 N N . MET A 1 178 ? 0.186 -0.293 0.663 1.00 88.94 178 MET A N 1
ATOM 1259 C CA . MET A 1 178 ? 1.137 -1.393 0.475 1.00 88.94 178 MET A CA 1
ATOM 1260 C C . MET A 1 178 ? 2.365 -1.246 1.376 1.00 88.94 178 MET A C 1
ATOM 1262 O O . MET A 1 178 ? 2.755 -2.205 2.037 1.00 88.94 178 MET A O 1
ATOM 1266 N N . ALA A 1 179 ? 2.953 -0.046 1.457 1.00 91.62 179 ALA A N 1
ATOM 1267 C CA . ALA A 1 179 ? 4.097 0.203 2.333 1.00 91.62 179 ALA A CA 1
ATOM 1268 C C . ALA A 1 179 ? 3.741 -0.014 3.816 1.00 91.62 179 ALA A C 1
ATOM 1270 O O . ALA A 1 179 ? 4.543 -0.565 4.570 1.00 91.62 179 ALA A O 1
ATOM 1271 N N . ALA A 1 180 ? 2.532 0.377 4.232 1.00 91.75 180 ALA A N 1
ATOM 1272 C CA . ALA A 1 180 ? 2.027 0.152 5.583 1.00 91.75 180 ALA A CA 1
ATOM 1273 C C . ALA A 1 180 ? 1.796 -1.338 5.874 1.00 91.75 180 ALA A C 1
ATOM 1275 O O . ALA A 1 180 ? 2.248 -1.831 6.906 1.00 91.75 180 ALA A O 1
ATOM 1276 N N . ALA A 1 181 ? 1.158 -2.066 4.954 1.00 88.94 181 ALA A N 1
ATOM 1277 C CA . ALA A 1 181 ? 0.952 -3.508 5.071 1.00 88.94 181 ALA A CA 1
ATOM 1278 C C . ALA A 1 181 ? 2.289 -4.263 5.167 1.00 88.94 181 ALA A C 1
ATOM 1280 O O . ALA A 1 181 ? 2.471 -5.098 6.053 1.00 88.94 181 ALA A O 1
ATOM 1281 N N . ALA A 1 182 ? 3.255 -3.909 4.318 1.00 90.00 182 ALA A N 1
ATOM 1282 C CA . ALA A 1 182 ? 4.589 -4.499 4.320 1.00 90.00 182 ALA A CA 1
ATOM 1283 C C . ALA A 1 182 ? 5.368 -4.190 5.604 1.00 90.00 182 ALA A C 1
ATOM 1285 O O . ALA A 1 182 ? 5.997 -5.080 6.174 1.00 90.00 182 ALA A O 1
ATOM 1286 N N . ALA A 1 183 ? 5.276 -2.956 6.110 1.00 91.44 183 ALA A N 1
ATOM 1287 C CA . ALA A 1 183 ? 5.896 -2.579 7.377 1.00 91.44 183 ALA A CA 1
ATOM 1288 C C . ALA A 1 183 ? 5.272 -3.309 8.577 1.00 91.44 183 ALA A C 1
ATOM 1290 O O . ALA A 1 183 ? 5.986 -3.729 9.493 1.00 91.44 183 ALA A O 1
ATOM 1291 N N . ASN A 1 184 ? 3.953 -3.518 8.550 1.00 88.94 184 ASN A N 1
ATOM 1292 C CA . ASN A 1 184 ? 3.236 -4.285 9.564 1.00 88.94 184 ASN A CA 1
ATOM 1293 C C . ASN A 1 184 ? 3.550 -5.790 9.507 1.00 88.94 184 ASN A C 1
ATOM 1295 O O . ASN A 1 184 ? 3.466 -6.468 10.533 1.00 88.94 184 ASN A O 1
ATOM 1299 N N . ARG A 1 185 ? 3.941 -6.323 8.342 1.00 82.88 185 ARG A N 1
ATOM 1300 C CA . ARG A 1 185 ? 4.160 -7.762 8.109 1.00 82.88 185 ARG A CA 1
ATOM 1301 C C . ARG A 1 185 ? 2.902 -8.565 8.490 1.00 82.88 185 ARG A C 1
ATOM 1303 O O . ARG A 1 185 ? 1.792 -8.178 8.142 1.00 82.88 185 ARG A O 1
ATOM 1310 N N . LYS A 1 186 ? 3.062 -9.671 9.227 1.00 75.44 186 LYS A N 1
ATOM 1311 C CA . LYS A 1 186 ? 1.976 -10.563 9.686 1.00 75.44 186 LYS A CA 1
ATOM 1312 C C . LYS A 1 186 ? 1.462 -10.232 11.097 1.00 75.44 186 LYS A C 1
ATOM 1314 O O . LYS A 1 186 ? 0.980 -11.116 11.801 1.00 75.44 186 LYS A O 1
ATOM 1319 N N . ASN A 1 187 ? 1.629 -8.992 11.562 1.00 83.19 187 ASN A N 1
ATOM 1320 C CA . ASN A 1 187 ? 1.153 -8.606 12.890 1.00 83.19 187 ASN A CA 1
ATOM 1321 C C . ASN A 1 187 ? -0.372 -8.436 12.893 1.00 83.19 187 ASN A C 1
ATOM 1323 O O . ASN A 1 187 ? -0.922 -7.736 12.039 1.00 83.19 187 ASN A O 1
ATOM 1327 N N . LEU A 1 188 ? -1.035 -9.029 13.894 1.00 84.69 188 LEU A N 1
ATOM 1328 C CA . LEU A 1 188 ? -2.463 -8.814 14.126 1.00 84.69 188 LEU A CA 1
ATOM 1329 C C . LEU A 1 188 ? -2.672 -7.396 14.641 1.00 84.69 188 LEU A C 1
ATOM 1331 O O . LEU A 1 188 ? -2.122 -7.018 15.677 1.00 84.69 188 LEU A O 1
ATOM 1335 N N . LEU A 1 189 ? -3.516 -6.635 13.962 1.00 88.00 189 LEU A N 1
ATOM 1336 C CA . LEU A 1 189 ? -3.964 -5.347 14.458 1.00 88.00 189 LEU A CA 1
ATOM 1337 C C . LEU A 1 189 ? -5.108 -5.575 15.439 1.00 88.00 189 LEU A C 1
ATOM 1339 O O . LEU A 1 189 ? -6.082 -6.246 15.106 1.00 88.00 189 LEU A O 1
ATOM 1343 N N . ASN A 1 190 ? -5.011 -4.991 16.629 1.00 88.38 190 ASN A N 1
ATOM 1344 C CA . ASN A 1 190 ? -6.100 -4.948 17.598 1.00 88.38 190 ASN A CA 1
ATOM 1345 C C . ASN A 1 190 ? -6.361 -3.489 17.971 1.00 88.38 190 ASN A C 1
ATOM 1347 O O . ASN A 1 190 ? -5.526 -2.837 18.599 1.00 88.38 190 ASN A O 1
ATOM 1351 N N . LEU A 1 191 ? -7.485 -2.957 17.499 1.00 88.19 191 LEU A N 1
ATOM 1352 C CA . LEU A 1 191 ? -7.747 -1.527 17.432 1.00 88.19 191 LEU A CA 1
ATOM 1353 C C . LEU A 1 191 ? -9.129 -1.216 17.993 1.00 88.19 191 LEU A C 1
ATOM 1355 O O . LEU A 1 191 ? -10.120 -1.825 17.601 1.00 88.19 191 LEU A O 1
ATOM 1359 N N . THR A 1 192 ? -9.230 -0.195 18.836 1.00 85.75 192 THR A N 1
ATOM 1360 C CA . THR A 1 192 ? -10.528 0.424 19.121 1.00 85.75 192 THR A CA 1
ATOM 1361 C C . THR A 1 192 ? -10.861 1.373 17.978 1.00 85.75 192 THR A C 1
ATOM 1363 O O . THR A 1 192 ? -10.107 2.311 17.703 1.00 85.75 192 THR A O 1
ATOM 1366 N N . VAL A 1 193 ? -11.972 1.120 17.289 1.00 85.12 193 VAL A N 1
ATOM 1367 C CA . VAL A 1 193 ? -12.404 1.935 16.149 1.00 85.12 193 VAL A CA 1
ATOM 1368 C C . VAL A 1 193 ? -13.477 2.927 16.596 1.00 85.12 193 VAL A C 1
ATOM 1370 O O . VAL A 1 193 ? -14.403 2.545 17.315 1.00 85.12 193 VAL A O 1
ATOM 1373 N N . PRO A 1 194 ? -13.375 4.207 16.199 1.00 80.75 194 PRO A N 1
ATOM 1374 C CA . PRO A 1 194 ? -14.331 5.236 16.592 1.00 80.75 194 PRO A CA 1
ATOM 1375 C C . PRO A 1 194 ? -15.596 5.144 15.726 1.00 80.75 194 PRO A C 1
ATOM 1377 O O . PRO A 1 194 ? -15.875 6.014 14.907 1.00 80.75 194 PRO A O 1
ATOM 1380 N N . ILE A 1 195 ? -16.346 4.053 15.878 1.00 78.19 195 ILE A N 1
ATOM 1381 C CA . ILE A 1 195 ? -17.634 3.856 15.215 1.00 78.19 195 ILE A CA 1
ATOM 1382 C C . ILE A 1 195 ? -18.727 4.363 16.154 1.00 78.19 195 ILE A C 1
ATOM 1384 O O . ILE A 1 195 ? -18.889 3.855 17.262 1.00 78.19 195 ILE A O 1
ATOM 1388 N N . THR A 1 196 ? -19.487 5.364 15.713 1.00 69.62 196 THR A N 1
ATOM 1389 C CA . THR A 1 196 ? -20.633 5.889 16.464 1.00 69.62 196 THR A CA 1
ATOM 1390 C C . THR A 1 196 ? -21.921 5.353 15.855 1.00 69.62 196 THR A C 1
ATOM 1392 O O . THR A 1 196 ? -22.438 5.899 14.884 1.00 69.62 196 THR A O 1
ATOM 1395 N N . ILE A 1 197 ? -22.439 4.269 16.428 1.00 72.75 197 ILE A N 1
ATOM 1396 C CA . ILE A 1 197 ? -23.770 3.732 16.124 1.00 72.75 197 ILE A CA 1
ATOM 1397 C C . ILE A 1 197 ? -24.634 3.942 17.369 1.00 72.75 197 ILE A C 1
ATOM 1399 O O . ILE A 1 197 ? -24.186 3.691 18.487 1.00 72.75 197 ILE A O 1
ATOM 1403 N N . ALA A 1 198 ? -25.868 4.418 17.199 1.00 73.88 198 ALA A N 1
ATOM 1404 C CA . ALA A 1 198 ? -26.783 4.614 18.321 1.00 73.88 198 ALA A CA 1
ATOM 1405 C C . ALA A 1 198 ? -26.988 3.295 19.092 1.00 73.88 198 ALA A C 1
ATOM 1407 O O . ALA A 1 198 ? -27.311 2.268 18.499 1.00 73.88 198 ALA A O 1
ATOM 1408 N N . GLY A 1 199 ? -26.786 3.327 20.411 1.00 73.31 199 GLY A N 1
ATOM 1409 C CA . GLY A 1 199 ? -26.872 2.140 21.270 1.00 73.31 199 GLY A CA 1
ATOM 1410 C C . GLY A 1 199 ? -25.608 1.274 21.315 1.00 73.31 199 GLY A C 1
ATOM 1411 O O . GLY A 1 199 ? -25.574 0.338 22.107 1.00 73.31 199 GLY A O 1
ATOM 1412 N N . VAL A 1 200 ? -24.563 1.587 20.538 1.00 78.56 200 VAL A N 1
ATOM 1413 C CA . VAL A 1 200 ? -23.234 0.961 20.638 1.00 78.56 200 VAL A CA 1
ATOM 1414 C C . VAL A 1 200 ? -22.334 1.840 21.505 1.00 78.56 200 VAL A C 1
ATOM 1416 O O . VAL A 1 200 ? -22.117 3.013 21.210 1.00 78.56 200 VAL A O 1
ATOM 1419 N N . THR A 1 201 ? -21.810 1.275 22.587 1.00 81.94 201 THR A N 1
ATOM 1420 C CA . THR A 1 201 ? -20.939 1.966 23.546 1.00 81.94 201 THR A CA 1
ATOM 1421 C C . THR A 1 201 ? -19.479 1.941 23.103 1.00 81.94 201 THR A C 1
ATOM 1423 O O . THR A 1 201 ? -18.756 2.920 23.275 1.00 81.94 201 THR A O 1
ATOM 1426 N N . SER A 1 202 ? -19.032 0.828 22.521 1.00 86.50 202 SER A N 1
ATOM 1427 C CA . SER A 1 202 ? -17.682 0.684 21.977 1.00 86.50 202 SER A CA 1
ATOM 1428 C C . SER A 1 202 ? -17.658 -0.358 20.864 1.00 86.50 202 SER A C 1
ATOM 1430 O O . SER A 1 202 ? -18.514 -1.238 20.790 1.00 86.50 202 SER A O 1
ATOM 1432 N N . THR A 1 203 ? -16.690 -0.251 19.957 1.00 87.38 203 THR A N 1
ATOM 1433 C CA . THR A 1 203 ? -16.400 -1.299 18.975 1.00 87.38 203 THR A CA 1
ATOM 1434 C C . THR A 1 203 ? -14.901 -1.519 18.911 1.00 87.38 203 THR A C 1
ATOM 1436 O O . THR A 1 203 ? -14.123 -0.586 18.693 1.00 87.38 203 THR A O 1
ATOM 1439 N N . THR A 1 204 ? -14.496 -2.766 19.114 1.00 90.56 204 THR A N 1
ATOM 1440 C CA . THR A 1 204 ? -13.122 -3.205 18.879 1.00 90.56 204 THR A CA 1
ATOM 1441 C C . THR A 1 204 ? -13.052 -3.919 17.540 1.00 90.56 204 THR A C 1
ATOM 1443 O O . THR A 1 204 ? -13.997 -4.583 17.122 1.00 90.56 204 THR A O 1
ATOM 1446 N N . MET A 1 205 ? -11.948 -3.732 16.833 1.00 90.69 205 MET A N 1
ATOM 1447 C CA . MET A 1 205 ? -11.677 -4.339 15.544 1.00 90.69 205 MET A CA 1
ATOM 1448 C C . MET A 1 205 ? -10.345 -5.073 15.625 1.00 90.69 205 MET A C 1
ATOM 1450 O O . MET A 1 205 ? -9.308 -4.471 15.908 1.00 90.69 205 MET A O 1
ATOM 1454 N N . LYS A 1 206 ? -10.372 -6.366 15.322 1.00 90.94 206 LYS A N 1
ATOM 1455 C CA . LYS A 1 206 ? -9.178 -7.149 15.026 1.00 90.94 206 LYS A CA 1
ATOM 1456 C C . LYS A 1 206 ? -9.034 -7.272 13.519 1.00 90.94 206 LYS A C 1
ATOM 1458 O O . LYS A 1 206 ? -10.011 -7.569 12.840 1.00 90.94 206 LYS A O 1
ATOM 1463 N N . MET A 1 207 ? -7.838 -7.054 12.994 1.00 89.06 207 MET A N 1
ATOM 1464 C CA . MET A 1 207 ? -7.561 -7.175 11.565 1.00 89.06 207 MET A CA 1
ATOM 1465 C C . MET A 1 207 ? -6.242 -7.908 11.350 1.00 89.06 207 MET A C 1
ATOM 1467 O O . MET A 1 207 ? -5.203 -7.470 11.838 1.00 89.06 207 MET A O 1
ATOM 1471 N N . GLY A 1 208 ? -6.297 -9.013 10.612 1.00 88.44 208 GLY A N 1
ATOM 1472 C CA . GLY A 1 208 ? -5.132 -9.756 10.146 1.00 88.44 208 GLY A CA 1
ATOM 1473 C C . GLY A 1 208 ? -4.952 -9.575 8.643 1.00 88.44 208 GLY A C 1
ATOM 1474 O O . GLY A 1 208 ? -5.921 -9.665 7.884 1.00 88.44 208 GLY A O 1
ATOM 1475 N N . ILE A 1 209 ? -3.714 -9.311 8.224 1.00 85.50 209 ILE A N 1
ATOM 1476 C CA . ILE A 1 209 ? -3.316 -9.344 6.813 1.00 85.50 209 ILE A CA 1
ATOM 1477 C C . ILE A 1 209 ? -2.821 -10.757 6.527 1.00 85.50 209 ILE A C 1
ATOM 1479 O O . ILE A 1 209 ? -1.844 -11.209 7.123 1.00 85.50 209 ILE A O 1
ATOM 1483 N N . ILE A 1 210 ? -3.524 -11.450 5.641 1.00 81.44 210 ILE A N 1
ATOM 1484 C CA . ILE A 1 210 ? -3.273 -12.851 5.305 1.00 81.44 210 ILE A CA 1
ATOM 1485 C C . ILE A 1 210 ? -2.202 -12.947 4.228 1.00 81.44 210 ILE A C 1
ATOM 1487 O O . ILE A 1 210 ? -1.216 -13.672 4.376 1.00 81.44 210 ILE A O 1
ATOM 1491 N N . GLU A 1 211 ? -2.368 -12.128 3.197 1.00 80.69 211 GLU A N 1
ATOM 1492 C CA . GLU A 1 211 ? -1.435 -11.966 2.094 1.00 80.69 211 GLU A CA 1
ATOM 1493 C C . GLU A 1 211 ? -1.294 -10.465 1.807 1.00 80.69 211 GLU A C 1
ATOM 1495 O O . GLU A 1 211 ? -2.316 -9.768 1.757 1.00 80.69 211 GLU A O 1
ATOM 1500 N N . PRO A 1 212 ? -0.065 -9.923 1.712 1.00 79.69 212 PRO A N 1
ATOM 1501 C CA . PRO A 1 212 ? 0.134 -8.533 1.336 1.00 79.69 212 PRO A CA 1
ATOM 1502 C C . PRO A 1 212 ? -0.210 -8.321 -0.148 1.00 79.69 212 PRO A C 1
ATOM 1504 O O . PRO A 1 212 ? -0.125 -9.249 -0.941 1.00 79.69 212 PRO A O 1
ATOM 1507 N N . PRO A 1 213 ? -0.580 -7.098 -0.546 1.00 83.44 213 PRO A N 1
ATOM 1508 C CA . PRO A 1 213 ? -0.757 -6.769 -1.956 1.00 83.44 213 PRO A CA 1
ATOM 1509 C C . PRO A 1 213 ? 0.594 -6.793 -2.685 1.00 83.44 213 PRO A C 1
ATOM 1511 O O . PRO A 1 213 ? 1.589 -6.285 -2.161 1.00 83.44 213 PRO A O 1
ATOM 1514 N N . VAL A 1 214 ? 0.614 -7.324 -3.909 1.00 87.06 214 VAL A N 1
ATOM 1515 C CA . VAL A 1 214 ? 1.831 -7.427 -4.724 1.00 87.06 214 VAL A CA 1
ATOM 1516 C C . VAL A 1 214 ? 1.618 -6.817 -6.104 1.00 87.06 214 VAL A C 1
ATOM 1518 O O . VAL A 1 214 ? 0.680 -7.153 -6.832 1.00 87.06 214 VAL A O 1
ATOM 1521 N N . ILE A 1 215 ? 2.544 -5.937 -6.484 1.00 86.94 215 ILE A N 1
ATOM 1522 C CA . ILE A 1 215 ? 2.705 -5.477 -7.863 1.00 86.94 215 ILE A CA 1
ATOM 1523 C C . ILE A 1 215 ? 3.446 -6.548 -8.635 1.00 86.94 215 ILE A C 1
ATOM 1525 O O . ILE A 1 215 ? 4.505 -7.005 -8.204 1.00 86.94 215 ILE A O 1
ATOM 1529 N N . TRP A 1 216 ? 2.952 -6.865 -9.822 1.00 87.31 216 TRP A N 1
ATOM 1530 C CA . TRP A 1 216 ? 3.597 -7.844 -10.669 1.00 87.31 216 TRP A CA 1
ATOM 1531 C C . TRP A 1 216 ? 4.150 -7.216 -11.940 1.00 87.31 216 TRP A C 1
ATOM 1533 O O . TRP A 1 216 ? 3.507 -6.369 -12.568 1.00 87.31 216 TRP A O 1
ATOM 1543 N N . SER A 1 217 ? 5.341 -7.660 -12.339 1.00 85.31 217 SER A N 1
ATOM 1544 C CA . SER A 1 217 ? 5.941 -7.317 -13.624 1.00 85.31 217 SER A CA 1
ATOM 1545 C C . SER A 1 217 ? 6.450 -8.543 -14.370 1.00 85.31 217 SER A C 1
ATOM 1547 O O . SER A 1 217 ? 7.261 -9.309 -13.845 1.00 85.31 217 SER A O 1
ATOM 1549 N N . GLY A 1 218 ? 6.030 -8.698 -15.624 1.00 83.56 218 GLY A N 1
ATOM 1550 C CA . GLY A 1 218 ? 6.432 -9.838 -16.440 1.00 83.56 218 GLY A CA 1
ATOM 1551 C C . GLY A 1 218 ? 5.716 -9.931 -17.783 1.00 83.56 218 GLY A C 1
ATOM 1552 O O . GLY A 1 218 ? 5.179 -8.945 -18.301 1.00 83.56 218 GLY A O 1
ATOM 1553 N N . ARG A 1 219 ? 5.757 -11.129 -18.375 1.00 83.38 219 ARG A N 1
ATOM 1554 C CA . ARG A 1 219 ? 5.230 -11.437 -19.714 1.00 83.38 219 ARG A CA 1
ATOM 1555 C C . ARG A 1 219 ? 3.838 -12.077 -19.647 1.00 83.38 219 ARG A C 1
ATOM 1557 O O . ARG A 1 219 ? 3.547 -12.787 -18.688 1.00 83.38 219 ARG A O 1
ATOM 1564 N N . PRO A 1 220 ? 2.994 -11.914 -20.679 1.00 85.88 220 PRO A N 1
ATOM 1565 C CA . PRO A 1 220 ? 1.722 -12.626 -20.755 1.00 85.88 220 PRO A CA 1
ATOM 1566 C C . PRO A 1 220 ? 1.858 -14.144 -20.558 1.00 85.88 220 PRO A C 1
ATOM 1568 O O . PRO A 1 220 ? 2.773 -14.760 -21.104 1.00 85.88 220 PRO A O 1
ATOM 1571 N N . GLY A 1 221 ? 0.927 -14.742 -19.812 1.00 83.94 221 GLY A N 1
ATOM 1572 C CA . GLY A 1 221 ? 0.846 -16.187 -19.571 1.00 83.94 221 GLY A CA 1
ATOM 1573 C C . GLY A 1 221 ? 1.716 -16.717 -18.425 1.00 83.94 221 GLY A C 1
ATOM 1574 O O . GLY A 1 221 ? 1.813 -17.931 -18.265 1.00 83.94 221 GLY A O 1
ATOM 1575 N N . GLN A 1 222 ? 2.354 -15.844 -17.641 1.00 82.44 222 GLN A N 1
ATOM 1576 C CA . GLN A 1 222 ? 3.124 -16.222 -16.452 1.00 82.44 222 GLN A CA 1
ATOM 1577 C C . GLN A 1 222 ? 2.276 -16.114 -15.175 1.00 82.44 222 GLN A C 1
ATOM 1579 O O . GLN A 1 222 ? 1.483 -15.186 -15.038 1.00 82.44 222 GLN A O 1
ATOM 1584 N N . THR A 1 223 ? 2.482 -17.047 -14.241 1.00 78.50 223 THR A N 1
ATOM 1585 C CA . THR A 1 223 ? 1.792 -17.123 -12.941 1.00 78.50 223 THR A CA 1
ATOM 1586 C C . THR A 1 223 ? 2.795 -17.320 -11.794 1.00 78.50 223 THR A C 1
ATOM 1588 O O . THR A 1 223 ? 3.799 -18.006 -12.017 1.00 78.50 223 THR A O 1
ATOM 1591 N N . PRO A 1 224 ? 2.508 -16.836 -10.570 1.00 74.81 224 PRO A N 1
ATOM 1592 C CA . PRO A 1 224 ? 1.330 -16.040 -10.203 1.00 74.81 224 PRO A CA 1
ATOM 1593 C C . PRO A 1 224 ? 1.397 -14.624 -10.799 1.00 74.81 224 PRO A C 1
ATOM 1595 O O . PRO A 1 224 ? 2.488 -14.135 -11.076 1.00 74.81 224 PRO A O 1
ATOM 1598 N N . GLY A 1 225 ? 0.244 -14.002 -11.063 1.00 84.94 225 GLY A N 1
ATOM 1599 C CA . GLY A 1 225 ? 0.142 -12.590 -11.449 1.00 84.94 225 GLY A CA 1
ATOM 1600 C C . GLY A 1 225 ? 0.040 -11.638 -10.247 1.00 84.94 225 GLY A C 1
ATOM 1601 O O . GLY A 1 225 ? 0.296 -12.028 -9.106 1.00 84.94 225 GLY A O 1
ATOM 1602 N N . ALA A 1 226 ? -0.357 -10.382 -10.487 1.00 88.56 226 ALA A N 1
ATOM 1603 C CA . ALA A 1 226 ? -0.589 -9.420 -9.401 1.00 88.56 226 ALA A CA 1
ATOM 1604 C C . ALA A 1 226 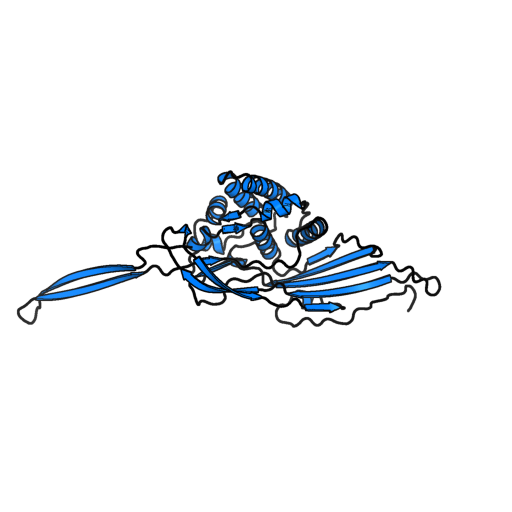? -1.742 -9.887 -8.501 1.00 88.56 226 ALA A C 1
ATOM 1606 O O . ALA A 1 226 ? -2.687 -10.518 -8.981 1.00 88.56 226 ALA A O 1
ATOM 1607 N N . HIS A 1 227 ? -1.702 -9.547 -7.214 1.00 88.56 227 HIS A N 1
ATOM 1608 C CA . HIS A 1 227 ? -2.782 -9.867 -6.280 1.00 88.56 227 HIS A CA 1
ATOM 1609 C C . HIS A 1 227 ? -3.003 -8.770 -5.239 1.00 88.56 227 HIS A C 1
ATOM 1611 O O . HIS A 1 227 ? -2.089 -8.017 -4.895 1.00 88.56 227 HIS A O 1
ATOM 1617 N N . THR A 1 228 ? -4.245 -8.652 -4.766 1.00 87.06 228 THR A N 1
ATOM 1618 C CA . THR A 1 228 ? -4.611 -7.713 -3.697 1.00 87.06 228 THR A CA 1
ATOM 1619 C C . THR A 1 228 ? -4.371 -8.320 -2.325 1.00 87.06 228 THR A C 1
ATOM 1621 O O . THR A 1 228 ? -4.236 -9.532 -2.166 1.00 87.06 228 THR A O 1
ATOM 1624 N N . ALA A 1 229 ? -4.391 -7.459 -1.308 1.00 82.94 229 ALA A N 1
ATOM 1625 C CA . ALA A 1 229 ? -4.347 -7.905 0.069 1.00 82.94 229 ALA A CA 1
ATOM 1626 C C . ALA A 1 229 ? -5.573 -8.765 0.409 1.00 82.94 229 ALA A C 1
ATOM 1628 O O . ALA A 1 229 ? -6.712 -8.313 0.260 1.00 82.94 229 ALA A O 1
ATOM 1629 N N . GLN A 1 230 ? -5.346 -9.961 0.946 1.00 83.81 230 GLN A N 1
ATOM 1630 C CA . GLN A 1 230 ? -6.403 -10.736 1.589 1.00 83.81 230 GLN A CA 1
ATOM 1631 C C . GLN A 1 230 ? -6.422 -10.399 3.082 1.00 83.81 230 GLN A C 1
ATOM 1633 O O . GLN A 1 230 ? -5.387 -10.444 3.753 1.00 83.81 230 GLN A O 1
ATOM 1638 N N . VAL A 1 231 ? -7.596 -10.051 3.613 1.00 86.62 231 VAL A N 1
ATOM 1639 C CA . VAL A 1 231 ? -7.737 -9.627 5.011 1.00 86.62 231 VAL A CA 1
ATOM 1640 C C . VAL A 1 231 ? -8.818 -10.409 5.742 1.00 86.62 231 VAL A C 1
ATOM 1642 O O . VAL A 1 231 ? -9.856 -10.772 5.182 1.00 86.62 231 VAL A O 1
ATOM 1645 N N . ARG A 1 232 ? -8.580 -10.618 7.036 1.00 88.19 232 ARG A N 1
ATOM 1646 C CA . ARG A 1 232 ? -9.571 -11.094 8.003 1.00 88.19 232 ARG A CA 1
ATOM 1647 C C . ARG A 1 232 ? -9.851 -9.976 8.985 1.00 88.19 232 ARG A C 1
ATOM 1649 O O . ARG A 1 232 ? -8.924 -9.421 9.569 1.00 88.19 232 ARG A O 1
ATOM 1656 N N . ILE A 1 233 ? -11.118 -9.636 9.165 1.00 89.12 233 ILE A N 1
ATOM 1657 C CA . ILE A 1 233 ? -11.563 -8.557 10.042 1.00 89.12 233 ILE A CA 1
ATOM 1658 C C . ILE A 1 233 ? -12.589 -9.129 11.010 1.00 89.12 233 ILE A C 1
ATOM 1660 O O . ILE A 1 233 ? -13.520 -9.813 10.603 1.00 89.12 233 ILE A O 1
ATOM 1664 N N . GLN A 1 234 ? -12.446 -8.829 12.292 1.00 90.56 234 GLN A N 1
ATOM 1665 C CA . GLN A 1 234 ? -13.443 -9.139 13.300 1.00 90.56 234 GLN A CA 1
ATOM 1666 C C . GLN A 1 234 ? -13.806 -7.865 14.045 1.00 90.56 234 GLN A C 1
ATOM 1668 O O . GLN A 1 234 ? -12.937 -7.229 14.636 1.00 90.56 234 GLN A O 1
ATOM 1673 N N . PHE A 1 235 ? -15.086 -7.530 14.056 1.00 89.38 235 PHE A N 1
ATOM 1674 C CA . PHE A 1 235 ? -15.647 -6.504 14.919 1.00 89.38 235 PHE A CA 1
ATOM 1675 C C . PHE A 1 235 ? -16.241 -7.159 16.159 1.00 89.38 235 PHE A C 1
ATOM 1677 O O . PHE A 1 235 ? -16.912 -8.178 16.046 1.00 89.38 235 PHE A O 1
ATOM 1684 N N . ASP A 1 236 ? -16.009 -6.574 17.326 1.00 89.50 236 ASP A N 1
ATOM 1685 C CA . ASP A 1 236 ? -16.766 -6.856 18.542 1.00 89.50 236 ASP A CA 1
ATOM 1686 C C . ASP A 1 236 ? -17.362 -5.540 19.039 1.00 89.50 236 ASP A C 1
ATOM 1688 O O . ASP A 1 236 ? -16.646 -4.652 19.519 1.00 89.50 236 ASP A O 1
ATOM 1692 N N . SER A 1 237 ? -18.669 -5.392 18.828 1.00 87.81 237 SER A N 1
ATOM 1693 C CA . SER A 1 237 ? -19.432 -4.210 19.218 1.00 87.81 237 SER A CA 1
ATOM 1694 C C . SER A 1 237 ? -20.181 -4.474 20.514 1.00 87.81 237 SER A C 1
ATOM 1696 O O . SER A 1 237 ? -20.916 -5.452 20.629 1.00 87.81 237 SER A O 1
ATOM 1698 N N . VAL A 1 238 ? -20.029 -3.561 21.466 1.00 86.50 238 VAL A N 1
ATOM 1699 C CA . VAL A 1 238 ? -20.699 -3.590 22.763 1.00 86.50 238 VAL A CA 1
ATOM 1700 C C . VAL A 1 238 ? -21.921 -2.688 22.694 1.00 86.50 238 VAL A C 1
ATOM 1702 O O . VAL A 1 238 ? -21.785 -1.482 22.488 1.00 86.50 238 VAL A O 1
ATOM 1705 N N . LEU A 1 239 ? -23.112 -3.255 22.858 1.00 82.62 239 LEU A N 1
ATOM 1706 C CA . LEU A 1 239 ? -24.377 -2.536 22.854 1.00 82.62 239 LEU A CA 1
ATOM 1707 C C . LEU A 1 239 ? -24.878 -2.329 24.284 1.00 82.62 239 LEU A C 1
ATOM 1709 O O . LEU A 1 239 ? -25.033 -3.283 25.053 1.00 82.62 239 LEU A O 1
ATOM 1713 N N . SER A 1 240 ? -25.194 -1.076 24.612 1.00 72.12 240 SER A N 1
ATOM 1714 C CA . SER A 1 240 ? -25.923 -0.733 25.829 1.00 72.12 240 SER A CA 1
ATOM 1715 C C . SER A 1 240 ? -27.397 -1.027 25.594 1.00 72.12 240 SER A C 1
ATOM 1717 O O . SER A 1 240 ? -28.062 -0.330 24.822 1.00 72.12 240 SER A O 1
ATOM 1719 N N . THR A 1 241 ? -27.920 -2.059 26.243 1.00 64.75 241 THR A N 1
ATOM 1720 C CA . THR A 1 241 ? -29.353 -2.336 26.183 1.00 64.75 241 THR A CA 1
ATOM 1721 C C . THR A 1 241 ? -30.065 -1.643 27.335 1.00 64.75 241 THR A C 1
ATOM 1723 O O . THR A 1 241 ? -29.553 -1.576 28.448 1.00 64.75 241 THR A O 1
ATOM 1726 N N . GLN A 1 242 ? -31.285 -1.168 27.087 1.00 60.81 242 GLN A N 1
ATOM 1727 C CA . GLN A 1 242 ? -32.221 -0.841 28.167 1.00 60.81 242 GLN A CA 1
ATOM 1728 C C . GLN A 1 242 ? -32.965 -2.095 28.661 1.00 60.81 242 GLN A C 1
ATOM 1730 O O . GLN A 1 242 ? -34.029 -1.978 29.269 1.00 60.81 242 GLN A O 1
ATOM 1735 N N . LEU A 1 243 ? -32.456 -3.305 28.372 1.00 56.78 243 LEU A N 1
ATOM 1736 C CA . LEU A 1 243 ? -33.031 -4.536 28.907 1.00 56.78 243 LEU A CA 1
ATOM 1737 C C . LEU A 1 243 ? -32.716 -4.597 30.403 1.00 56.78 243 LEU A C 1
ATOM 1739 O O . LEU A 1 243 ? -31.702 -5.138 30.837 1.00 56.78 243 LEU A O 1
ATOM 1743 N N . THR A 1 244 ? -33.618 -4.033 31.194 1.00 52.97 244 THR A N 1
ATOM 1744 C CA . THR A 1 244 ? -33.639 -4.204 32.641 1.00 52.97 244 THR A CA 1
ATOM 1745 C C . THR A 1 244 ? -34.279 -5.554 32.941 1.00 52.97 244 THR A C 1
ATOM 1747 O O . THR A 1 244 ? -35.495 -5.656 33.099 1.00 52.97 244 THR A O 1
ATOM 1750 N N . VAL A 1 245 ? -33.473 -6.611 33.013 1.00 54.66 245 VAL A N 1
ATOM 1751 C CA . VAL A 1 245 ? -33.914 -7.890 33.583 1.00 54.66 245 VAL A CA 1
ATOM 1752 C C . VAL A 1 245 ? -33.473 -7.893 35.042 1.00 54.66 245 VAL A C 1
ATOM 1754 O O . VAL A 1 245 ? -32.283 -7.816 35.330 1.00 54.66 245 VAL A O 1
ATOM 1757 N N . LEU A 1 246 ? -34.430 -7.935 35.975 1.00 56.12 246 LEU A N 1
ATOM 1758 C CA . LEU A 1 246 ? -34.159 -8.051 37.419 1.00 56.12 246 LEU A CA 1
ATOM 1759 C C . LEU A 1 246 ? -33.195 -6.976 37.982 1.00 56.12 246 LEU A C 1
ATOM 1761 O O . LEU A 1 246 ? -32.365 -7.280 38.832 1.00 56.12 246 LEU A O 1
ATOM 1765 N N . LEU A 1 247 ? -33.315 -5.716 37.535 1.00 52.44 247 LEU A N 1
ATOM 1766 C CA . LEU A 1 247 ? -32.494 -4.565 37.974 1.00 52.44 247 LEU A CA 1
ATOM 1767 C C . LEU A 1 247 ? -31.004 -4.615 37.579 1.00 52.44 247 LEU A C 1
ATOM 1769 O O . LEU A 1 247 ? -30.229 -3.783 38.049 1.00 52.44 247 LEU A O 1
ATOM 1773 N N . GLN A 1 248 ? -30.592 -5.528 36.695 1.00 57.62 248 GLN A N 1
ATOM 1774 C CA . GLN A 1 248 ? -29.222 -5.574 36.178 1.00 57.62 248 GLN A CA 1
ATOM 1775 C C . GLN A 1 248 ? -29.180 -5.100 34.723 1.00 57.62 248 GLN A C 1
ATOM 1777 O O . GLN A 1 248 ? -29.985 -5.532 33.898 1.00 57.62 248 GLN A O 1
ATOM 1782 N N . GLN A 1 249 ? -28.249 -4.193 34.408 1.00 60.88 249 GLN A N 1
ATOM 1783 C CA . GLN A 1 249 ? -27.988 -3.788 33.025 1.00 60.88 249 GLN A CA 1
ATOM 1784 C C . GLN A 1 249 ? -27.239 -4.921 32.316 1.00 60.88 249 GLN A C 1
ATOM 1786 O O . GLN A 1 249 ? -26.127 -5.276 32.708 1.00 60.88 249 GLN A O 1
ATOM 1791 N N . GLY A 1 250 ? -27.872 -5.507 31.300 1.00 64.44 250 GLY A N 1
ATOM 1792 C CA . GLY A 1 250 ? -27.243 -6.477 30.411 1.00 64.44 250 GLY A CA 1
ATOM 1793 C C . GLY A 1 250 ? -26.469 -5.782 29.293 1.00 64.44 250 GLY A C 1
ATOM 1794 O O . GLY A 1 250 ? -26.955 -4.823 28.683 1.00 64.44 250 GLY A O 1
ATOM 1795 N N . THR A 1 251 ? -25.282 -6.296 28.999 1.00 71.31 251 THR A N 1
ATOM 1796 C CA . THR A 1 251 ? -24.464 -5.852 27.873 1.00 71.31 251 THR A CA 1
ATOM 1797 C C . THR A 1 251 ? -24.602 -6.864 26.743 1.00 71.31 251 THR A C 1
ATOM 1799 O O . THR A 1 251 ? -24.533 -8.074 26.966 1.00 71.31 251 THR A O 1
ATOM 1802 N N . VAL A 1 252 ? -24.814 -6.385 25.518 1.00 78.69 252 VAL A N 1
ATOM 1803 C CA . VAL A 1 252 ? -24.883 -7.254 24.336 1.00 78.69 252 VAL A CA 1
ATOM 1804 C C . VAL A 1 252 ? -23.599 -7.106 23.537 1.00 78.69 252 VAL A C 1
ATOM 1806 O O . VAL A 1 252 ? -23.228 -5.997 23.171 1.00 78.69 252 VAL A O 1
ATOM 1809 N N . HIS A 1 253 ? -22.929 -8.219 23.267 1.00 83.75 253 HIS A N 1
ATOM 1810 C CA . HIS A 1 253 ? -21.766 -8.279 22.390 1.00 83.75 253 HIS A CA 1
ATOM 1811 C C . HIS A 1 253 ? -22.206 -8.807 21.027 1.00 83.75 253 HIS A C 1
ATOM 1813 O O . HIS A 1 253 ? -22.827 -9.864 20.930 1.00 83.75 253 HIS A O 1
ATOM 1819 N N . LEU A 1 254 ? -21.893 -8.079 19.960 1.00 85.62 254 LEU A N 1
ATOM 1820 C CA . LEU A 1 254 ? -22.139 -8.523 18.593 1.00 85.62 254 LEU A CA 1
ATOM 1821 C C . LEU A 1 254 ? -20.799 -8.758 17.888 1.00 85.62 254 LEU A C 1
ATOM 1823 O O . LEU A 1 254 ? -20.260 -7.827 17.282 1.00 85.62 254 LEU A O 1
ATOM 1827 N N . PRO A 1 255 ? -20.255 -9.987 17.958 1.00 89.00 255 PRO A N 1
ATOM 1828 C CA . PRO A 1 255 ? -19.052 -10.329 17.230 1.00 89.00 255 PRO A CA 1
ATOM 1829 C C . PRO A 1 255 ? -19.399 -10.642 15.771 1.00 89.00 255 PRO A C 1
ATOM 1831 O O . PRO A 1 255 ? -20.179 -11.553 15.480 1.00 89.00 255 PRO A O 1
ATOM 1834 N N . VAL A 1 256 ? -18.818 -9.889 14.842 1.00 87.81 256 VAL A N 1
ATOM 1835 C CA . VAL A 1 256 ? -18.966 -10.090 13.397 1.00 87.81 256 VAL A CA 1
ATOM 1836 C C . VAL A 1 256 ? -17.595 -10.339 12.800 1.00 87.81 256 VAL A C 1
ATOM 1838 O O . VAL A 1 256 ? -16.717 -9.482 12.848 1.00 87.81 256 VAL A O 1
ATOM 1841 N N . TYR A 1 257 ? -17.428 -11.510 12.207 1.00 88.81 257 TYR A N 1
ATOM 1842 C CA . TYR A 1 257 ? -16.250 -11.909 11.461 1.00 88.81 257 TYR A CA 1
ATOM 1843 C C . TYR A 1 257 ? -16.477 -11.709 9.961 1.00 88.81 257 TYR A C 1
ATOM 1845 O O . TYR A 1 257 ? -17.537 -12.055 9.437 1.00 88.81 257 TYR A O 1
ATOM 1853 N N . MET A 1 258 ? -15.467 -11.203 9.263 1.00 86.81 258 MET A N 1
ATOM 1854 C CA . MET A 1 258 ? -15.441 -11.052 7.815 1.00 86.81 258 MET A CA 1
ATOM 1855 C C . MET A 1 258 ? -14.091 -11.487 7.244 1.00 86.81 258 MET A C 1
ATOM 1857 O O . MET A 1 258 ? -13.038 -11.182 7.799 1.00 86.81 258 MET A O 1
ATOM 1861 N N . GLU A 1 259 ? -14.126 -12.157 6.100 1.00 85.12 259 GLU A N 1
ATOM 1862 C CA . GLU A 1 259 ? -12.950 -12.608 5.355 1.00 85.12 259 GLU A CA 1
ATOM 1863 C C . GLU A 1 259 ? -13.153 -12.346 3.868 1.00 85.12 259 GLU A C 1
ATOM 1865 O O . GLU A 1 259 ? -14.225 -12.633 3.329 1.00 85.12 259 GLU A O 1
ATOM 1870 N N . GLY A 1 260 ? -12.138 -11.796 3.204 1.00 77.88 260 GLY A N 1
ATOM 1871 C CA . GLY A 1 260 ? -12.173 -11.571 1.763 1.00 77.88 260 GLY A CA 1
ATOM 1872 C C . GLY A 1 260 ? -11.273 -10.424 1.320 1.00 77.88 260 GLY A C 1
ATOM 1873 O O . GLY A 1 260 ? -10.211 -10.194 1.894 1.00 77.88 260 GLY A O 1
ATOM 1874 N N . ALA A 1 261 ? -11.721 -9.719 0.278 1.00 72.25 261 ALA A N 1
ATOM 1875 C CA . ALA A 1 261 ? -10.991 -8.669 -0.444 1.00 72.25 261 ALA A CA 1
ATOM 1876 C C . ALA A 1 261 ? -9.798 -9.144 -1.295 1.00 72.25 261 ALA A C 1
ATOM 1878 O O . ALA A 1 261 ? -9.192 -8.331 -1.984 1.00 72.25 2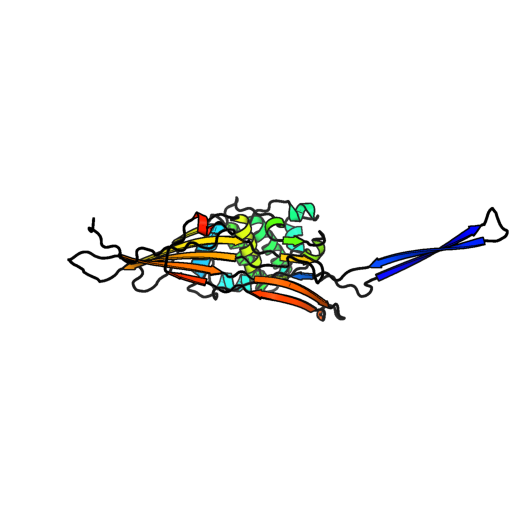61 ALA A O 1
ATOM 1879 N N . GLY A 1 262 ? -9.511 -10.447 -1.333 1.00 79.06 262 GLY A N 1
ATOM 1880 C CA . GLY A 1 262 ? -8.522 -11.005 -2.251 1.00 79.06 262 GLY A CA 1
ATOM 1881 C C . GLY A 1 262 ? -8.993 -10.957 -3.707 1.00 79.06 262 GLY A C 1
ATOM 1882 O O . GLY A 1 262 ? -10.163 -11.190 -4.019 1.00 79.06 262 GLY A O 1
ATOM 1883 N N . ALA A 1 263 ? -8.070 -10.680 -4.611 1.00 84.75 263 ALA A N 1
ATOM 1884 C CA . ALA A 1 263 ? -8.236 -10.787 -6.045 1.00 84.75 263 ALA A CA 1
ATOM 1885 C C . ALA A 1 263 ? -6.891 -11.174 -6.657 1.00 84.75 263 ALA A C 1
ATOM 1887 O O . ALA A 1 263 ? -5.845 -10.738 -6.181 1.00 84.75 263 ALA A O 1
ATOM 1888 N N . ASN A 1 264 ? -6.934 -11.958 -7.728 1.00 88.56 264 ASN A N 1
ATOM 1889 C CA . ASN A 1 264 ? -5.780 -12.316 -8.545 1.00 88.56 264 ASN A CA 1
ATOM 1890 C C . ASN A 1 264 ? -5.970 -11.716 -9.936 1.00 88.56 264 ASN A C 1
ATOM 1892 O O . ASN A 1 264 ? -7.090 -11.684 -10.447 1.00 88.56 264 ASN A O 1
ATOM 1896 N N . GLY A 1 265 ? -4.897 -11.219 -10.536 1.00 89.38 265 GLY A N 1
ATOM 1897 C CA . GLY A 1 265 ? -4.884 -10.640 -11.868 1.00 89.38 265 GLY A CA 1
ATOM 1898 C C . GLY A 1 265 ? -3.789 -11.290 -12.688 1.00 89.38 265 GLY A C 1
ATOM 1899 O O . GLY A 1 265 ? -2.620 -11.020 -12.442 1.00 89.38 265 GLY A O 1
ATOM 1900 N N . ASP A 1 266 ? -4.161 -12.105 -13.669 1.00 89.56 266 ASP A N 1
ATOM 1901 C CA . ASP A 1 266 ? -3.212 -12.769 -14.559 1.00 89.56 266 ASP A CA 1
ATOM 1902 C C . ASP A 1 266 ? -3.084 -11.995 -15.874 1.00 89.56 266 ASP A C 1
ATOM 1904 O O . ASP A 1 266 ? -4.073 -11.719 -16.565 1.00 89.56 266 ASP A O 1
ATOM 1908 N N . LEU A 1 267 ? -1.855 -11.647 -16.256 1.00 88.56 267 LEU A N 1
ATOM 1909 C CA . LEU A 1 267 ? -1.585 -10.982 -17.528 1.00 88.56 267 LEU A CA 1
ATOM 1910 C C . LEU A 1 267 ? -1.764 -11.972 -18.677 1.00 88.56 267 LEU A C 1
ATOM 1912 O O . LEU A 1 267 ? -0.976 -12.901 -18.837 1.00 88.56 267 LEU A O 1
ATOM 1916 N N . THR A 1 268 ? -2.769 -11.750 -19.518 1.00 89.19 268 THR A N 1
ATOM 1917 C CA . THR A 1 268 ? -3.088 -12.648 -20.643 1.00 89.19 268 THR A CA 1
ATOM 1918 C C . THR A 1 268 ? -2.633 -12.096 -21.985 1.00 89.19 268 THR A C 1
ATOM 1920 O O . THR A 1 268 ? -2.341 -12.867 -22.897 1.00 89.19 268 THR A O 1
ATOM 1923 N N . ASN A 1 269 ? -2.535 -10.771 -22.120 1.00 86.06 269 ASN A N 1
ATOM 1924 C CA . ASN A 1 269 ? -2.098 -10.136 -23.358 1.00 86.06 269 ASN A CA 1
ATOM 1925 C C . ASN A 1 269 ? -1.422 -8.785 -23.102 1.00 86.06 269 ASN A C 1
ATOM 1927 O O . ASN A 1 269 ? -1.811 -8.049 -22.196 1.00 86.06 269 ASN A O 1
ATOM 1931 N N . VAL A 1 270 ? -0.451 -8.440 -23.945 1.00 85.81 270 VAL A N 1
ATOM 1932 C CA . VAL A 1 270 ? 0.138 -7.100 -24.043 1.00 85.81 270 VAL A CA 1
ATOM 1933 C C . VAL A 1 270 ? 0.172 -6.720 -25.517 1.00 85.81 270 VAL A C 1
ATOM 1935 O O . VAL A 1 270 ? 0.825 -7.384 -26.324 1.00 85.81 270 VAL A O 1
ATOM 1938 N N . ARG A 1 271 ? -0.521 -5.638 -25.867 1.00 82.94 271 ARG A N 1
ATOM 1939 C CA . ARG A 1 271 ? -0.589 -5.087 -27.218 1.00 82.94 271 ARG A CA 1
ATOM 1940 C C . ARG A 1 271 ? 0.159 -3.768 -27.274 1.00 82.94 271 ARG A C 1
ATOM 1942 O O . ARG A 1 271 ? -0.255 -2.775 -26.688 1.00 82.94 271 ARG A O 1
ATOM 1949 N N . CYS A 1 272 ? 1.254 -3.753 -28.022 1.00 79.81 272 CYS A N 1
ATOM 1950 C CA . CYS A 1 272 ? 1.997 -2.533 -28.311 1.00 79.81 272 CYS A CA 1
ATOM 1951 C C . CYS A 1 272 ? 1.470 -1.901 -29.608 1.00 79.81 272 CYS A C 1
ATOM 1953 O O . CYS A 1 272 ? 1.479 -2.554 -30.652 1.00 79.81 272 CYS A O 1
ATOM 1955 N N . ALA A 1 273 ? 1.036 -0.639 -29.555 1.00 75.31 273 ALA A N 1
ATOM 1956 C CA . ALA A 1 273 ? 0.531 0.110 -30.711 1.00 75.31 273 ALA A CA 1
ATOM 1957 C C . ALA A 1 273 ? 1.304 1.426 -30.937 1.00 75.31 273 ALA A C 1
ATOM 1959 O O . ALA A 1 273 ? 2.070 1.863 -30.076 1.00 75.31 273 ALA A O 1
ATOM 1960 N N . ILE A 1 274 ? 1.101 2.053 -32.107 1.00 70.06 274 ILE A N 1
ATOM 1961 C CA . ILE A 1 274 ? 1.569 3.417 -32.413 1.00 70.06 274 ILE A CA 1
ATOM 1962 C C . ILE A 1 274 ? 0.356 4.349 -32.515 1.00 70.06 274 ILE A C 1
ATOM 1964 O O . ILE A 1 274 ? -0.531 4.061 -33.321 1.00 70.06 274 ILE A O 1
ATOM 1968 N N . PRO A 1 275 ? 0.342 5.487 -31.797 1.00 72.31 275 PRO A N 1
ATOM 1969 C CA . PRO A 1 275 ? 1.333 5.929 -30.804 1.00 72.31 275 PRO A CA 1
ATOM 1970 C C . PRO A 1 275 ? 1.373 5.012 -29.569 1.00 72.31 275 PRO A C 1
ATOM 1972 O O . PRO A 1 275 ? 0.431 4.268 -29.324 1.00 72.31 275 PRO A O 1
ATOM 1975 N N . SER A 1 276 ? 2.446 5.064 -28.768 1.00 67.94 276 SER A N 1
ATOM 1976 C CA . SER A 1 276 ? 2.590 4.215 -27.567 1.00 67.94 276 SER A CA 1
ATOM 1977 C C . SER A 1 276 ? 1.445 4.389 -26.562 1.00 67.94 276 SER A C 1
ATOM 1979 O O . SER A 1 276 ? 1.121 3.447 -25.842 1.00 67.94 276 SER A O 1
ATOM 1981 N N . SER A 1 277 ? 0.785 5.550 -26.570 1.00 71.56 277 SER A N 1
ATOM 1982 C CA . SER A 1 277 ? -0.445 5.838 -25.824 1.00 71.56 277 SER A CA 1
ATOM 1983 C C . SER A 1 277 ? -1.657 4.996 -26.243 1.00 71.56 277 SER A C 1
ATOM 1985 O O . SER A 1 277 ? -2.633 4.946 -25.504 1.00 71.56 277 SER A O 1
ATOM 1987 N N . SER A 1 278 ? -1.605 4.336 -27.400 1.00 79.81 278 SER A N 1
ATOM 1988 C CA . SER A 1 278 ? -2.619 3.395 -27.886 1.00 79.81 278 SER A CA 1
ATOM 1989 C C . SER A 1 278 ? -2.312 1.939 -27.522 1.00 79.81 278 SER A C 1
ATOM 1991 O O . SER A 1 278 ? -3.046 1.052 -27.944 1.00 79.81 278 SER A O 1
ATOM 1993 N N . SER A 1 279 ? -1.222 1.676 -26.793 1.00 81.31 279 SER A N 1
ATOM 1994 C CA . SER A 1 279 ? -0.906 0.331 -26.298 1.00 81.31 279 SER A CA 1
ATOM 1995 C C . SER A 1 279 ? -1.851 -0.052 -25.160 1.00 81.31 279 SER A C 1
ATOM 1997 O O . SER A 1 279 ? -2.207 0.795 -24.339 1.00 81.31 279 SER A O 1
ATOM 1999 N N . ASP A 1 280 ? -2.211 -1.327 -25.077 1.00 85.75 280 ASP A N 1
ATOM 2000 C CA . ASP A 1 280 ? -3.117 -1.861 -24.064 1.00 85.75 280 ASP A CA 1
ATOM 2001 C C . ASP A 1 280 ? -2.600 -3.180 -23.478 1.00 85.75 280 ASP A C 1
ATOM 2003 O O . ASP A 1 280 ? -1.781 -3.885 -24.071 1.00 85.75 280 ASP A O 1
ATOM 2007 N N . ILE A 1 281 ? -3.066 -3.504 -22.274 1.00 86.12 281 ILE A N 1
ATOM 2008 C CA . ILE A 1 281 ? -2.821 -4.795 -21.630 1.00 86.12 281 ILE A CA 1
ATOM 2009 C C . ILE A 1 281 ? -4.156 -5.430 -21.278 1.00 86.12 281 ILE A C 1
ATOM 2011 O O . ILE A 1 281 ? -5.111 -4.737 -20.930 1.00 86.12 281 ILE A O 1
ATOM 2015 N N . THR A 1 282 ? -4.217 -6.756 -21.331 1.00 88.94 282 THR A N 1
ATOM 2016 C CA . THR A 1 282 ? -5.378 -7.524 -20.880 1.00 88.94 282 THR A CA 1
ATOM 2017 C C . THR A 1 282 ? -5.000 -8.323 -19.642 1.00 88.94 282 THR A C 1
ATOM 2019 O O . THR A 1 282 ? -4.153 -9.218 -19.704 1.00 88.94 282 THR A O 1
ATOM 2022 N N . VAL A 1 283 ? -5.649 -8.009 -18.522 1.00 88.69 283 VAL A N 1
ATOM 2023 C CA . VAL A 1 283 ? -5.497 -8.712 -17.244 1.00 88.69 283 VAL A CA 1
ATOM 2024 C C . VAL A 1 283 ? -6.801 -9.446 -16.950 1.00 88.69 283 VAL A C 1
ATOM 2026 O O . VAL A 1 283 ? -7.864 -8.828 -16.922 1.00 88.69 283 VAL A O 1
ATOM 2029 N N . HIS A 1 284 ? -6.730 -10.761 -16.764 1.00 90.69 284 HIS A N 1
ATOM 2030 C CA . HIS A 1 284 ? -7.868 -11.560 -16.326 1.00 90.69 284 HIS A CA 1
ATOM 2031 C C . HIS A 1 284 ? -7.922 -11.530 -14.802 1.00 90.69 284 HIS A C 1
ATOM 2033 O O . HIS A 1 284 ? -6.996 -11.994 -14.143 1.00 90.69 284 HIS A O 1
ATOM 2039 N N . THR A 1 285 ? -8.989 -10.960 -14.245 1.00 88.50 285 THR A N 1
ATOM 2040 C CA . THR A 1 285 ? -9.145 -10.812 -12.801 1.00 88.50 285 THR A CA 1
ATOM 2041 C C . THR A 1 285 ? -10.112 -11.842 -12.230 1.00 88.50 285 THR A C 1
ATOM 2043 O O . THR A 1 285 ? -11.231 -12.003 -12.712 1.00 88.50 285 THR A O 1
ATOM 2046 N N . THR A 1 286 ? -9.692 -12.516 -11.163 1.00 88.06 286 THR A N 1
ATOM 2047 C CA . THR A 1 286 ? -10.541 -13.399 -10.361 1.00 88.06 286 THR A CA 1
ATOM 2048 C C . THR A 1 286 ? -10.676 -12.798 -8.971 1.00 88.06 286 THR A C 1
ATOM 2050 O O . THR A 1 286 ? -9.689 -12.663 -8.255 1.00 88.06 286 THR A O 1
ATOM 2053 N N . THR A 1 287 ? -11.889 -12.410 -8.582 1.00 83.12 287 THR A N 1
ATOM 2054 C CA . THR A 1 287 ? -12.173 -11.841 -7.256 1.00 83.12 287 THR A CA 1
ATOM 2055 C C . THR A 1 287 ? -12.642 -12.918 -6.291 1.00 83.12 287 THR A C 1
ATOM 2057 O O . THR A 1 287 ? -13.471 -13.755 -6.650 1.00 83.12 287 THR A O 1
ATOM 2060 N N . GLN A 1 288 ? -12.190 -12.856 -5.045 1.00 79.19 288 GLN A N 1
ATOM 2061 C CA . GLN A 1 288 ? -12.683 -13.717 -3.978 1.00 79.19 288 GLN A CA 1
ATOM 2062 C C . GLN A 1 288 ? -13.955 -13.124 -3.362 1.00 79.19 288 GLN A C 1
ATOM 2064 O O . GLN A 1 288 ? -14.065 -11.912 -3.156 1.00 79.19 288 GLN A O 1
ATOM 2069 N N . ALA A 1 289 ? -14.929 -13.982 -3.058 1.00 78.00 289 ALA A N 1
ATOM 2070 C CA . ALA A 1 289 ? -16.148 -13.565 -2.378 1.00 78.00 289 ALA A CA 1
ATOM 2071 C C . ALA A 1 289 ? -15.851 -13.137 -0.933 1.00 78.00 289 ALA A C 1
ATOM 2073 O O . ALA A 1 289 ? -15.016 -13.734 -0.253 1.00 78.00 289 ALA A O 1
ATOM 2074 N N . VAL A 1 290 ? -16.580 -12.131 -0.448 1.00 81.38 290 VAL A N 1
ATOM 2075 C CA . VAL A 1 290 ? -16.548 -11.751 0.967 1.00 81.38 290 VAL A CA 1
ATOM 2076 C C . VAL A 1 290 ? -17.459 -12.692 1.745 1.00 81.38 290 VAL A C 1
ATOM 2078 O O . VAL A 1 290 ? -18.648 -12.804 1.451 1.00 81.38 290 VAL A O 1
ATOM 2081 N N . THR A 1 291 ? -16.905 -13.349 2.756 1.00 83.19 291 THR A N 1
ATOM 2082 C CA . THR A 1 291 ? -17.657 -14.172 3.702 1.00 83.19 291 THR A CA 1
ATOM 2083 C C . THR A 1 291 ? -17.841 -13.397 4.997 1.00 83.19 291 THR A C 1
ATOM 2085 O O . THR A 1 291 ? -16.862 -12.934 5.570 1.00 83.19 291 THR A O 1
ATOM 2088 N N . ALA A 1 292 ? -19.079 -13.293 5.483 1.00 83.69 292 ALA A N 1
ATOM 2089 C CA . ALA A 1 292 ? -19.399 -12.701 6.779 1.00 83.69 292 ALA A CA 1
ATOM 2090 C C . ALA A 1 292 ? -20.092 -13.733 7.679 1.00 83.69 292 ALA A C 1
ATOM 2092 O O . ALA A 1 292 ? -20.980 -14.460 7.232 1.00 83.69 292 ALA A O 1
ATOM 2093 N N . LYS A 1 293 ? -19.682 -13.811 8.946 1.00 86.81 293 LYS A N 1
ATOM 2094 C CA . LYS A 1 293 ? -20.216 -14.736 9.955 1.00 86.81 293 LYS A CA 1
ATOM 2095 C C . LYS A 1 293 ? -20.418 -13.994 11.275 1.00 86.81 293 LYS A C 1
ATOM 2097 O O . LYS A 1 293 ? -19.627 -13.125 11.622 1.00 86.81 293 LYS A O 1
ATOM 2102 N N . VAL A 1 294 ? -21.446 -14.360 12.037 1.00 86.81 294 VAL A N 1
ATOM 2103 C CA . VAL A 1 294 ? -21.609 -13.888 13.421 1.00 86.81 294 VAL A CA 1
ATOM 2104 C C . VAL A 1 294 ? -20.883 -14.862 14.342 1.00 86.81 294 VAL A C 1
ATOM 2106 O O . VAL A 1 294 ? -21.195 -16.053 14.348 1.00 86.81 294 VAL A O 1
ATOM 2109 N N . GLY A 1 295 ? -19.902 -14.370 15.091 1.00 86.75 295 GLY A N 1
ATOM 2110 C CA . GLY A 1 295 ? -19.049 -15.187 15.944 1.00 86.75 295 GLY A CA 1
ATOM 2111 C C . GLY A 1 295 ? -17.626 -14.654 16.068 1.00 86.75 295 GLY A C 1
ATOM 2112 O O . GLY A 1 295 ? -17.262 -13.648 15.461 1.00 86.75 295 GLY A O 1
ATOM 2113 N N . THR A 1 296 ? -16.822 -15.342 16.872 1.00 86.06 296 THR A N 1
ATOM 2114 C CA . THR A 1 296 ? -15.428 -14.985 17.141 1.00 86.06 296 THR A CA 1
ATOM 2115 C C . THR A 1 296 ? -14.472 -15.989 16.504 1.00 86.06 296 THR A C 1
ATOM 2117 O O . THR A 1 296 ? -14.678 -17.201 16.558 1.00 86.06 296 THR A O 1
ATOM 2120 N N . ALA A 1 297 ? -13.409 -15.472 15.901 1.00 86.31 297 ALA A N 1
ATOM 2121 C CA . ALA A 1 297 ? -12.235 -16.211 15.478 1.00 86.31 297 ALA A CA 1
ATOM 2122 C C . ALA A 1 297 ? -11.119 -16.036 16.519 1.00 86.31 297 ALA A C 1
ATOM 2124 O O . ALA A 1 297 ? -11.020 -15.013 17.205 1.00 86.31 297 ALA A O 1
ATOM 2125 N N . THR A 1 298 ? -10.268 -17.051 16.647 1.00 86.25 298 THR A N 1
ATOM 2126 C CA . THR A 1 298 ? -9.083 -16.964 17.509 1.00 86.25 298 THR A CA 1
ATOM 2127 C C . THR A 1 298 ? -7.997 -16.104 16.862 1.00 86.25 298 THR A C 1
ATOM 2129 O O . THR A 1 298 ? -7.947 -15.976 15.639 1.00 86.25 298 THR A O 1
ATOM 2132 N N . ASP A 1 299 ? -7.091 -15.538 17.663 1.00 84.62 299 ASP A N 1
ATOM 2133 C CA . ASP A 1 299 ? -5.997 -14.703 17.142 1.00 84.62 299 ASP A CA 1
ATOM 2134 C C . ASP A 1 299 ? -5.067 -15.487 16.197 1.00 84.62 299 ASP A C 1
ATOM 2136 O O . ASP A 1 299 ? -4.573 -14.929 15.219 1.00 84.62 299 ASP A O 1
ATOM 2140 N N . SER A 1 300 ? -4.878 -16.793 16.431 1.00 81.31 300 SER A N 1
ATOM 2141 C CA . SER A 1 300 ? -4.137 -17.665 15.511 1.00 81.31 300 SER A CA 1
ATOM 2142 C C . SER A 1 300 ? -4.863 -17.810 14.176 1.00 81.31 300 SER A C 1
ATOM 2144 O O . SER A 1 300 ? -4.251 -17.643 13.128 1.00 81.31 300 SER A O 1
ATOM 2146 N N . THR A 1 301 ? -6.181 -18.024 14.197 1.00 82.88 301 THR A N 1
ATOM 2147 C CA . THR A 1 301 ? -7.009 -18.048 12.986 1.00 82.88 301 THR A CA 1
ATOM 2148 C C . THR A 1 301 ? -6.978 -16.711 12.243 1.00 82.88 301 THR A C 1
ATOM 2150 O O . THR A 1 301 ? -6.973 -16.690 11.019 1.00 82.88 301 THR A O 1
ATOM 2153 N N . MET A 1 302 ? -6.938 -15.579 12.942 1.00 83.12 302 MET A N 1
ATOM 2154 C CA . MET A 1 302 ? -6.901 -14.264 12.293 1.00 83.12 302 MET A CA 1
ATOM 2155 C C . MET A 1 302 ? -5.595 -14.000 11.526 1.00 83.12 302 MET A C 1
ATOM 2157 O O . MET A 1 302 ? -5.621 -13.233 10.570 1.00 83.12 302 MET A O 1
ATOM 2161 N N . ASN A 1 303 ? -4.485 -14.638 11.910 1.00 78.62 303 ASN A N 1
ATOM 2162 C CA . ASN A 1 303 ? -3.153 -14.403 11.338 1.00 78.62 303 ASN A CA 1
ATOM 2163 C C . ASN A 1 303 ? -2.624 -15.520 10.429 1.00 78.62 303 ASN A C 1
ATOM 2165 O O . ASN A 1 303 ? -1.556 -15.357 9.836 1.00 78.62 303 ASN A O 1
ATOM 2169 N N . ASP A 1 304 ? -3.305 -16.662 10.354 1.00 75.56 304 ASP A N 1
ATOM 2170 C CA . ASP A 1 304 ? -2.795 -17.833 9.644 1.00 75.56 304 ASP A CA 1
ATOM 2171 C C . ASP A 1 304 ? -3.519 -18.049 8.295 1.00 75.56 304 ASP A C 1
ATOM 2173 O O . ASP A 1 304 ? -4.696 -18.428 8.287 1.00 75.56 304 ASP A O 1
ATOM 2177 N N . PRO A 1 305 ? -2.831 -17.849 7.150 1.00 66.25 305 PRO A N 1
ATOM 2178 C CA . PRO A 1 305 ? -3.392 -18.066 5.812 1.00 66.25 305 PRO A CA 1
ATOM 2179 C C . PRO A 1 305 ? -3.760 -19.521 5.516 1.00 66.25 305 PRO A C 1
ATOM 2181 O O . PRO A 1 305 ? -4.518 -19.785 4.588 1.00 66.25 305 PRO A O 1
ATOM 2184 N N . THR A 1 306 ? -3.209 -20.479 6.262 1.00 64.38 306 THR A N 1
ATOM 2185 C CA . THR A 1 306 ? -3.300 -21.910 5.936 1.00 64.38 306 THR A CA 1
ATOM 2186 C C . THR A 1 306 ? -4.505 -22.606 6.560 1.00 64.38 306 THR A C 1
ATOM 2188 O O . THR A 1 306 ? -4.854 -23.720 6.166 1.00 64.38 306 THR A O 1
ATOM 2191 N N . VAL A 1 307 ? -5.175 -21.951 7.507 1.00 63.88 307 VAL A N 1
ATOM 2192 C CA . VAL A 1 307 ? -6.371 -22.473 8.172 1.00 63.88 307 VAL A CA 1
ATOM 2193 C C . VAL A 1 307 ? -7.616 -21.750 7.683 1.00 63.88 307 VAL A C 1
ATOM 2195 O O . VAL A 1 307 ? -7.669 -20.520 7.627 1.00 63.88 307 VAL A O 1
ATOM 2198 N N . SER A 1 308 ? -8.653 -22.527 7.365 1.00 64.38 308 SER A N 1
ATOM 2199 C CA . SER A 1 308 ? -10.010 -21.999 7.217 1.00 64.38 308 SER A CA 1
ATOM 2200 C C . SER A 1 308 ? -10.445 -21.373 8.539 1.00 64.38 308 SER A C 1
ATOM 2202 O O . SER A 1 308 ? -10.169 -21.923 9.607 1.00 64.38 308 SER A O 1
ATOM 2204 N N . ALA A 1 309 ? -11.157 -20.250 8.479 1.00 65.44 309 ALA A N 1
ATOM 2205 C CA . ALA A 1 309 ? -11.580 -19.562 9.683 1.00 65.44 309 ALA A CA 1
ATOM 2206 C C . ALA A 1 309 ? -12.563 -20.399 10.526 1.00 65.44 309 ALA A C 1
ATOM 2208 O O . ALA A 1 309 ? -13.743 -20.521 10.169 1.00 65.44 309 ALA A O 1
ATOM 2209 N N . ASP A 1 310 ? -12.079 -20.966 11.641 1.00 73.00 310 ASP A N 1
ATOM 2210 C CA . ASP A 1 310 ? -12.902 -21.560 12.705 1.00 73.00 310 ASP A CA 1
ATOM 2211 C C . ASP A 1 310 ? -13.580 -20.426 13.485 1.00 73.00 310 ASP A C 1
ATOM 2213 O O . ASP A 1 310 ? -13.022 -19.868 14.432 1.00 73.00 310 ASP A O 1
ATOM 2217 N N . VAL A 1 311 ? -14.763 -20.025 13.016 1.00 76.75 311 VAL A N 1
ATOM 2218 C CA . VAL A 1 311 ? -15.590 -19.002 13.662 1.00 76.75 311 VAL A CA 1
ATOM 2219 C C . VAL A 1 311 ? -16.557 -19.692 14.607 1.00 76.75 311 VAL A C 1
ATOM 2221 O O . VAL A 1 311 ? -17.446 -20.428 14.176 1.00 76.75 311 VAL A O 1
ATOM 2224 N N . ARG A 1 312 ? -16.395 -19.432 15.902 1.00 80.50 312 ARG A N 1
ATOM 2225 C CA . ARG A 1 312 ? -17.229 -20.004 16.960 1.00 80.50 312 ARG A CA 1
ATOM 2226 C C . ARG A 1 312 ? -18.363 -19.056 17.309 1.00 80.50 312 ARG A C 1
ATOM 2228 O O . ARG A 1 312 ? -18.204 -17.838 17.239 1.00 80.50 312 ARG A O 1
ATOM 2235 N N . ALA A 1 313 ? -19.504 -19.606 17.720 1.00 74.44 313 ALA A N 1
ATOM 2236 C CA . ALA A 1 313 ? -20.598 -18.798 18.246 1.00 74.44 313 ALA A CA 1
ATOM 2237 C C . ALA A 1 313 ? -20.097 -17.990 19.455 1.00 74.44 313 ALA A C 1
ATOM 2239 O O . ALA A 1 313 ? -19.605 -18.558 20.431 1.00 74.44 313 ALA A O 1
ATOM 2240 N N . GLY A 1 314 ? -20.188 -16.663 19.370 1.00 63.00 314 GLY A N 1
ATOM 2241 C CA . GLY A 1 314 ? -19.848 -15.781 20.482 1.00 63.00 314 GLY A CA 1
ATOM 2242 C C . GLY A 1 314 ? -20.981 -15.714 21.504 1.00 63.00 314 GLY A C 1
ATOM 2243 O O . GLY A 1 314 ? -22.148 -15.912 21.161 1.00 63.00 314 GLY A O 1
ATOM 2244 N N . GLN A 1 315 ? -20.658 -15.405 22.762 1.00 65.69 315 GLN A N 1
ATOM 2245 C CA . GLN A 1 315 ? -21.679 -15.006 23.731 1.00 65.69 315 GLN A CA 1
ATOM 2246 C C . GLN A 1 315 ? -22.256 -13.654 23.311 1.00 65.69 315 GLN A C 1
ATOM 2248 O O . GLN A 1 315 ? -21.553 -12.650 23.331 1.00 65.69 315 GLN A O 1
ATOM 2253 N N . ILE A 1 316 ? -23.533 -13.644 22.928 1.00 64.69 316 ILE A N 1
ATOM 2254 C CA . ILE A 1 316 ? -24.206 -12.426 22.460 1.00 64.69 316 ILE A CA 1
ATOM 2255 C C . ILE A 1 316 ? -24.703 -11.575 23.633 1.00 64.69 316 ILE A C 1
ATOM 2257 O O . ILE A 1 316 ? -24.756 -10.357 23.535 1.00 64.69 316 ILE A O 1
ATOM 2261 N N . VAL A 1 317 ? -25.048 -12.190 24.765 1.00 61.78 317 VAL A N 1
ATOM 2262 C CA . VAL A 1 317 ? -25.590 -11.487 25.934 1.00 61.78 317 VAL A CA 1
ATOM 2263 C C . VAL A 1 317 ? -24.766 -11.847 27.159 1.00 61.78 317 VAL A C 1
ATOM 2265 O O . VAL A 1 317 ? -24.619 -13.028 27.476 1.00 61.78 317 VAL A O 1
ATOM 2268 N N . SER A 1 318 ? -24.269 -10.834 27.864 1.00 60.97 318 SER A N 1
ATOM 2269 C CA . SER A 1 318 ? -23.710 -10.973 29.204 1.00 60.97 318 SER A CA 1
ATOM 2270 C C . SER A 1 318 ? -24.568 -10.173 30.186 1.00 60.97 318 SER A C 1
ATOM 2272 O O . SER A 1 318 ? -24.874 -8.998 29.985 1.00 60.97 318 SER A O 1
ATOM 2274 N N . ILE A 1 319 ? -25.016 -10.836 31.250 1.00 58.28 319 ILE A N 1
ATOM 2275 C CA . ILE A 1 319 ? -25.757 -10.204 32.343 1.00 58.28 319 ILE A CA 1
ATOM 2276 C C . ILE A 1 319 ? -24.795 -10.174 33.522 1.00 58.28 319 ILE A C 1
ATOM 2278 O O . ILE A 1 319 ? -24.290 -11.222 33.931 1.00 58.28 319 ILE A O 1
ATOM 2282 N N . SER A 1 320 ? -24.501 -8.981 34.040 1.00 50.75 320 SER A N 1
ATOM 2283 C CA . SER A 1 320 ? -23.690 -8.864 35.252 1.00 50.75 320 SER A CA 1
ATOM 2284 C C . SER A 1 320 ? -24.368 -9.657 36.382 1.00 50.75 320 SER A C 1
ATOM 2286 O O . SER A 1 320 ? -25.591 -9.679 36.472 1.00 50.75 320 SER A O 1
ATOM 2288 N N . GLY A 1 321 ? -23.606 -10.387 37.198 1.00 47.59 321 GLY A N 1
ATOM 2289 C CA . GLY A 1 321 ? -24.146 -11.101 38.365 1.00 47.59 321 GLY A CA 1
ATOM 2290 C C . GLY A 1 321 ? -24.827 -12.458 38.131 1.00 47.59 321 GLY A C 1
ATOM 2291 O O . GLY A 1 321 ? -25.427 -12.965 39.075 1.00 47.59 321 GLY A O 1
ATOM 2292 N N . LEU A 1 322 ? -24.720 -13.072 36.946 1.00 41.75 322 LEU A N 1
ATOM 2293 C CA . LEU A 1 322 ? -24.981 -14.509 36.778 1.00 41.75 322 LEU A CA 1
ATOM 2294 C C . LEU A 1 322 ? -23.643 -15.280 36.788 1.00 41.75 322 LEU A C 1
ATOM 2296 O O . LEU A 1 322 ? -22.983 -15.411 35.757 1.00 41.75 322 LEU A O 1
ATOM 2300 N N . VAL A 1 323 ? -23.243 -15.745 37.977 1.00 41.50 323 VAL A N 1
ATOM 2301 C CA . VAL A 1 323 ? -22.392 -16.933 38.194 1.00 41.50 323 VAL A CA 1
ATOM 2302 C C . VAL A 1 323 ? -23.274 -17.978 38.854 1.00 41.50 323 VAL A C 1
ATOM 2304 O O . VAL A 1 323 ? -24.023 -17.580 39.775 1.00 41.50 323 VAL A O 1
#

Sequence (323 aa):
MNCSLANAVRITATSRSDNHFVPGSVGLTTQSVAMVDP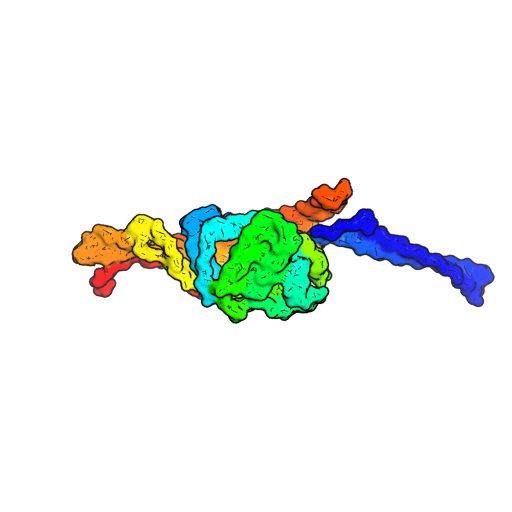QATYSIGSKLVALDSTTSPILNSVLKGMLGSSVNLTLVSYQGLAAATATFGPIWTNLGLGTTSQILNTQVTVKNFCNATASALNSQGDPASLTAATVLGTLAGQVDPNAKFTFGDIMEFATGDPGSAATAKMDILEMVGMAAAAANRKNLLNLTVPITIAGVTSTTMKMGIIEPPVIWSGRPGQTPGAHTAQVRIQFDSVLSTQLTVLLQQGTVHLPVYMEGAGANGDLTNVRCAIPSSSSDITVHTTTQAVTAKVGTATDSTMNDPTVSADVRAGQIVSISGLV

Secondary structure (DSSP, 8-state):
-B--S--EEEEEEEEEEE-SSSSSEEEEEEEEEEE---BEEE-----SS---TTTHHHHHHHHHHHHSS-----HHHHHHHHH-EEEHHHHHHHTT--SHHHHHH-EEEHHHHHHHHHHHHHHH--HHHHHHHHHHHHHHHHS-TT-EEEGGGTEEETTS-THHHHT-EEEHHHHHHHHHHHHHTTPPEEEE-----TTEEEEEEEEEEEE--BEEEE-TT-SS-EEPPEEEEEEEEEEEEEEEETTEEEEEEEEEEEEE--EEEEEEEEE--SSGGG-EEEEEEEEPPPEEEESB--HHHHH-TTS----BPP--EEETT--